Protein AF-A0A5C1YH91-F1 (afdb_monomer_lite)

Structure (mmCIF, N/CA/C/O backbone):
data_AF-A0A5C1YH91-F1
#
_entry.id   AF-A0A5C1YH91-F1
#
loop_
_atom_site.group_PDB
_atom_site.id
_atom_site.type_symbol
_atom_site.label_atom_id
_atom_site.label_alt_id
_atom_site.label_comp_id
_atom_site.label_asym_id
_atom_site.label_entity_id
_atom_site.label_seq_id
_atom_site.pdbx_PDB_ins_code
_atom_site.Cartn_x
_atom_site.Cartn_y
_atom_site.Cartn_z
_atom_site.occupancy
_atom_site.B_iso_or_equiv
_atom_site.auth_seq_id
_atom_site.auth_comp_id
_atom_site.auth_asym_id
_atom_site.auth_atom_id
_atom_site.pdbx_PDB_model_num
ATOM 1 N N . MET A 1 1 ? -46.869 15.574 39.827 1.00 37.47 1 MET A N 1
ATOM 2 C CA . MET A 1 1 ? -46.053 15.031 40.930 1.00 37.47 1 MET A CA 1
ATOM 3 C C . MET A 1 1 ? -45.384 13.779 40.408 1.00 37.47 1 MET A C 1
ATOM 5 O O . MET A 1 1 ? -46.042 12.769 40.221 1.00 37.47 1 MET A O 1
ATOM 9 N N . THR A 1 2 ? -44.129 13.932 40.006 1.00 38.47 2 THR A N 1
ATOM 10 C CA . THR A 1 2 ? -43.248 12.899 39.457 1.00 38.47 2 THR A CA 1
ATOM 11 C C . THR A 1 2 ? -42.658 12.087 40.599 1.00 38.47 2 THR A C 1
ATOM 13 O O . THR A 1 2 ? -41.912 12.633 41.409 1.00 38.47 2 THR A O 1
ATOM 16 N N . ASP A 1 3 ? -43.000 10.804 40.643 1.00 39.25 3 ASP A N 1
ATOM 17 C CA . ASP A 1 3 ? -42.425 9.826 41.561 1.00 39.25 3 ASP A CA 1
ATOM 18 C C . ASP A 1 3 ? -41.097 9.343 40.960 1.00 39.25 3 ASP A C 1
ATOM 20 O O . ASP A 1 3 ? -41.045 8.458 40.104 1.00 39.25 3 ASP A O 1
ATOM 24 N N . ALA A 1 4 ? -40.014 10.036 41.310 1.00 44.50 4 ALA A N 1
ATOM 25 C CA . ALA A 1 4 ? -38.665 9.603 40.988 1.00 44.50 4 ALA A CA 1
ATOM 26 C C . ALA A 1 4 ? -38.271 8.514 41.992 1.00 44.50 4 ALA A C 1
ATOM 28 O O . ALA A 1 4 ? -38.117 8.789 43.181 1.00 44.50 4 ALA A O 1
ATOM 29 N N . ALA A 1 5 ? -38.117 7.280 41.508 1.00 43.38 5 ALA A N 1
ATOM 30 C CA . ALA A 1 5 ? -37.567 6.184 42.297 1.00 43.38 5 ALA A CA 1
ATOM 31 C C . ALA A 1 5 ? -36.213 6.598 42.917 1.00 43.38 5 ALA A C 1
ATOM 33 O O . ALA A 1 5 ? -35.407 7.243 42.235 1.00 43.38 5 ALA A O 1
ATOM 34 N N . PRO A 1 6 ? -35.936 6.248 44.186 1.00 45.59 6 PRO A N 1
ATOM 35 C CA . PRO A 1 6 ? -34.704 6.648 44.846 1.00 45.59 6 PRO A CA 1
ATOM 36 C C . PRO A 1 6 ? -33.505 5.989 44.156 1.00 45.59 6 PRO A C 1
ATOM 38 O O . PRO A 1 6 ? -33.453 4.771 43.983 1.00 45.59 6 PRO A O 1
ATOM 41 N N . ALA A 1 7 ? -32.544 6.816 43.743 1.00 46.06 7 ALA A N 1
ATOM 42 C CA . ALA A 1 7 ? -31.269 6.364 43.211 1.00 46.06 7 ALA A CA 1
ATOM 43 C C . ALA A 1 7 ? -30.525 5.564 44.290 1.00 46.06 7 ALA A C 1
ATOM 45 O O . ALA A 1 7 ? -30.221 6.092 45.356 1.00 46.06 7 ALA A O 1
ATOM 46 N N . ASP A 1 8 ? -30.256 4.293 43.998 1.00 47.28 8 ASP A N 1
ATOM 47 C CA . ASP A 1 8 ? -29.493 3.369 44.837 1.00 47.28 8 ASP A CA 1
ATOM 48 C C . ASP A 1 8 ? -28.041 3.874 45.025 1.00 47.28 8 ASP A C 1
ATOM 50 O O . ASP A 1 8 ? -27.268 3.890 44.057 1.00 47.28 8 ASP A O 1
ATOM 54 N N . PRO A 1 9 ? -27.649 4.316 46.236 1.00 45.59 9 PRO A N 1
ATOM 55 C CA . PRO A 1 9 ? -26.375 4.991 46.479 1.00 45.59 9 PRO A CA 1
ATOM 56 C C . PRO A 1 9 ? -25.152 4.050 46.518 1.00 45.59 9 PRO A C 1
ATOM 58 O O . PRO A 1 9 ? -24.032 4.541 46.643 1.00 45.59 9 PRO A O 1
ATOM 61 N N . GLY A 1 10 ? -25.324 2.725 46.377 1.00 45.16 10 GLY A N 1
ATOM 62 C CA . GLY A 1 10 ? -24.221 1.743 46.382 1.00 45.16 10 GLY A CA 1
ATOM 63 C C . GLY A 1 10 ? -23.577 1.447 45.016 1.00 45.16 10 GLY A C 1
ATOM 64 O O . GLY A 1 10 ? -22.433 1.014 44.938 1.00 45.16 10 GLY A O 1
ATOM 65 N N . ARG A 1 11 ? -24.266 1.733 43.907 1.00 53.50 11 ARG A N 1
ATOM 66 C CA . ARG A 1 11 ? -23.874 1.305 42.545 1.00 53.50 11 ARG A CA 1
ATOM 67 C C . ARG A 1 11 ? -22.620 1.938 41.895 1.00 53.50 11 ARG A C 1
ATOM 69 O O . ARG A 1 11 ? -22.049 1.290 41.014 1.00 53.50 11 ARG A O 1
ATOM 76 N N . PRO A 1 12 ? -22.182 3.177 42.208 1.00 55.44 12 PRO A N 1
ATOM 77 C CA . PRO A 1 12 ? -21.077 3.810 41.474 1.00 55.44 12 PRO A CA 1
ATOM 78 C C . PRO A 1 12 ? -19.684 3.288 41.854 1.00 55.44 12 PRO A C 1
ATOM 80 O O . PRO A 1 12 ? -18.810 3.217 40.987 1.00 55.44 12 PRO A O 1
ATOM 83 N N . ALA A 1 13 ? -19.473 2.949 43.132 1.00 60.66 13 ALA A N 1
ATOM 84 C CA . ALA A 1 13 ? -18.185 2.478 43.645 1.00 60.66 13 ALA A CA 1
ATOM 85 C C . ALA A 1 13 ? -17.853 1.073 43.115 1.00 60.66 13 ALA A C 1
ATOM 87 O O . ALA A 1 13 ? -16.734 0.834 42.657 1.00 60.66 13 ALA A O 1
ATOM 88 N N . ASP A 1 14 ? -18.860 0.200 43.052 1.00 76.50 14 ASP A N 1
ATOM 89 C CA . ASP A 1 14 ? -18.729 -1.166 42.540 1.00 76.50 14 ASP A CA 1
ATOM 90 C C . ASP A 1 14 ? -18.325 -1.186 41.060 1.00 76.50 14 ASP A C 1
ATOM 92 O O . ASP A 1 14 ? -17.414 -1.912 40.667 1.00 76.50 14 ASP A O 1
ATOM 96 N N . ARG A 1 15 ? -18.911 -0.302 40.240 1.00 81.06 15 ARG A N 1
ATOM 97 C CA . ARG A 1 15 ? -18.580 -0.182 38.808 1.00 81.06 15 ARG A CA 1
ATOM 98 C C . ARG A 1 15 ? -17.164 0.337 38.552 1.00 81.06 15 ARG A C 1
ATOM 100 O O . ARG A 1 15 ? -16.567 0.019 37.526 1.00 81.06 15 ARG A O 1
ATOM 107 N N . ALA A 1 16 ? -16.630 1.172 39.443 1.00 86.56 16 ALA A N 1
ATOM 108 C CA . ALA A 1 16 ? -15.259 1.664 39.325 1.00 86.56 16 ALA A CA 1
ATOM 109 C C . ALA A 1 16 ? -14.244 0.565 39.675 1.00 86.56 16 ALA A C 1
ATOM 111 O O . ALA A 1 16 ? -13.279 0.369 38.934 1.00 86.56 16 ALA A O 1
ATOM 112 N N . ALA A 1 17 ? -14.493 -0.185 40.753 1.00 89.88 17 ALA A N 1
ATOM 113 C CA . ALA A 1 17 ? -13.685 -1.343 41.125 1.00 89.88 17 ALA A CA 1
ATOM 114 C C . ALA A 1 17 ? -13.716 -2.427 40.033 1.00 89.88 17 ALA A C 1
ATOM 116 O O . ALA A 1 17 ? -12.675 -2.971 39.664 1.00 89.88 17 ALA A O 1
ATOM 117 N N . GLU A 1 18 ? -14.890 -2.675 39.450 1.00 92.38 18 GLU A N 1
ATOM 118 C CA . GLU A 1 18 ? -15.066 -3.606 38.336 1.00 92.38 18 GLU A CA 1
ATOM 119 C C . GLU A 1 18 ? -14.262 -3.184 37.094 1.00 92.38 18 GLU A C 1
ATOM 121 O O . GLU A 1 18 ? -13.557 -4.008 36.507 1.00 92.38 18 GLU A O 1
ATOM 126 N N . ALA A 1 19 ? -14.295 -1.897 36.725 1.00 92.62 19 ALA A N 1
ATOM 127 C CA . ALA A 1 19 ? -13.512 -1.366 35.607 1.00 92.62 19 ALA A CA 1
ATOM 128 C C . ALA A 1 19 ? -11.998 -1.535 35.824 1.00 92.62 19 ALA A C 1
ATOM 130 O O . ALA A 1 19 ? -11.281 -1.910 34.895 1.00 92.62 19 ALA A O 1
ATOM 131 N N . HIS A 1 20 ? -11.517 -1.289 37.048 1.00 94.38 20 HIS A N 1
ATOM 132 C CA . HIS A 1 20 ? -10.116 -1.498 37.420 1.00 94.38 20 HIS A CA 1
ATOM 133 C C . HIS A 1 20 ? -9.710 -2.969 37.320 1.00 94.38 20 HIS A C 1
ATOM 135 O O . HIS A 1 20 ? -8.700 -3.276 36.688 1.00 94.38 20 HIS A O 1
ATOM 141 N N . ALA A 1 21 ? -10.517 -3.878 37.872 1.00 93.56 21 ALA A N 1
ATOM 142 C CA . ALA A 1 21 ? -10.249 -5.311 37.810 1.00 93.56 21 ALA A CA 1
ATOM 143 C C . ALA A 1 21 ? -10.235 -5.831 36.362 1.00 93.56 21 ALA A C 1
ATOM 145 O O . ALA A 1 21 ? -9.413 -6.673 36.002 1.00 93.56 21 ALA A O 1
ATOM 146 N N . LEU A 1 22 ? -11.134 -5.322 35.513 1.00 94.12 22 LEU A N 1
ATOM 147 C CA . LEU A 1 22 ? -11.183 -5.664 34.092 1.00 94.12 22 LEU A CA 1
ATOM 148 C C . LEU A 1 22 ? -9.930 -5.174 33.346 1.00 94.12 22 LEU A C 1
ATOM 150 O O . LEU A 1 22 ? -9.324 -5.928 32.584 1.00 94.12 22 LEU A O 1
ATOM 154 N N . ALA A 1 23 ? -9.515 -3.930 33.594 1.00 93.94 23 ALA A N 1
ATOM 155 C CA . ALA A 1 23 ? -8.301 -3.362 33.015 1.00 93.94 23 ALA A CA 1
ATOM 156 C C . ALA A 1 23 ? -7.037 -4.125 33.447 1.00 93.94 23 ALA A C 1
ATOM 158 O O . ALA A 1 23 ? -6.151 -4.378 32.628 1.00 93.94 23 ALA A O 1
ATOM 159 N N . GLU A 1 24 ? -6.951 -4.531 34.714 1.00 94.12 24 GLU A N 1
ATOM 160 C CA . GLU A 1 24 ? -5.834 -5.320 35.235 1.00 94.12 24 GLU A CA 1
ATOM 161 C C . GLU A 1 24 ? -5.716 -6.673 34.522 1.00 94.12 24 GLU A C 1
ATOM 163 O O . GLU A 1 24 ? -4.631 -7.027 34.060 1.00 94.12 24 GLU A O 1
ATOM 168 N N . ARG A 1 25 ? -6.831 -7.394 34.322 1.00 94.06 25 ARG A N 1
ATOM 169 C CA . ARG A 1 25 ? -6.824 -8.679 33.597 1.00 94.06 25 ARG A CA 1
ATOM 170 C C . ARG A 1 25 ? -6.297 -8.555 32.168 1.00 94.06 25 ARG A C 1
ATOM 172 O O . ARG A 1 25 ? -5.561 -9.427 31.709 1.00 94.06 25 ARG A O 1
ATOM 179 N N . VAL A 1 26 ? -6.620 -7.460 31.481 1.00 92.38 26 VAL A N 1
ATOM 180 C CA . VAL A 1 26 ? -6.146 -7.203 30.111 1.00 92.38 26 VAL A CA 1
ATOM 181 C C . VAL A 1 26 ? -4.677 -6.771 30.070 1.00 92.38 26 VAL A C 1
ATOM 183 O O . VAL A 1 26 ? -3.956 -7.126 29.136 1.00 92.38 26 VAL A O 1
AT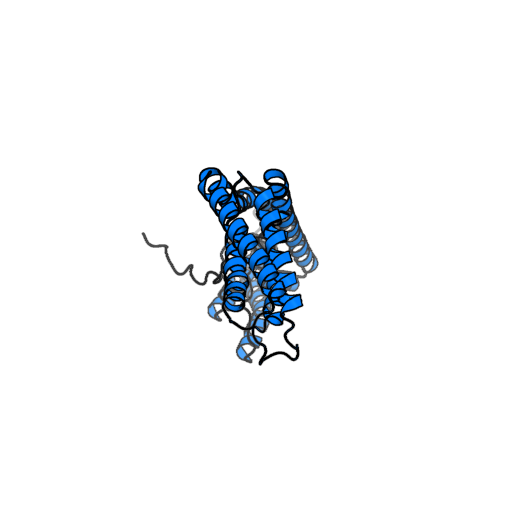OM 186 N N . THR A 1 27 ? -4.201 -6.027 31.069 1.00 92.50 27 THR A N 1
ATOM 187 C CA . THR A 1 27 ? -2.840 -5.463 31.068 1.00 92.50 27 THR A CA 1
ATOM 188 C C . THR A 1 27 ? -1.790 -6.386 31.692 1.00 92.50 27 THR A C 1
ATOM 190 O O . THR A 1 27 ? -0.635 -6.381 31.250 1.00 92.50 27 THR A O 1
ATOM 193 N N . ALA A 1 28 ? -2.166 -7.237 32.651 1.00 91.12 28 ALA A N 1
ATOM 194 C CA . ALA A 1 28 ? -1.255 -8.132 33.367 1.00 91.12 28 ALA A CA 1
ATOM 195 C C . ALA A 1 28 ? -0.417 -9.052 32.448 1.00 91.12 28 ALA A C 1
ATOM 197 O O . ALA A 1 28 ? 0.798 -9.143 32.662 1.00 91.12 28 ALA A O 1
ATOM 198 N N . PRO A 1 29 ? -0.966 -9.668 31.375 1.00 89.44 29 PRO A N 1
ATOM 199 C CA . PRO A 1 29 ? -0.169 -10.482 30.455 1.00 89.44 29 PRO A CA 1
ATOM 200 C C . PRO A 1 29 ? 0.955 -9.704 29.761 1.00 89.44 29 PRO A C 1
ATOM 202 O O . PRO A 1 29 ? 2.011 -10.268 29.464 1.00 89.44 29 PRO A O 1
ATOM 205 N N . TRP A 1 30 ? 0.744 -8.415 29.483 1.00 88.75 30 TRP A N 1
ATOM 206 C CA . TRP A 1 30 ? 1.751 -7.570 28.848 1.00 88.75 30 TRP A CA 1
ATOM 207 C C . TRP A 1 30 ? 2.872 -7.204 29.823 1.00 88.75 30 TRP A C 1
ATOM 209 O O . TRP A 1 30 ? 4.049 -7.345 29.479 1.00 88.75 30 TRP A O 1
ATOM 219 N N . PHE A 1 31 ? 2.516 -6.812 31.050 1.00 88.88 31 PHE A N 1
ATOM 220 C CA . PHE A 1 31 ? 3.491 -6.513 32.101 1.00 88.88 31 PHE A CA 1
ATOM 221 C C . PHE A 1 31 ? 4.350 -7.729 32.443 1.00 88.88 31 PHE A C 1
ATOM 223 O O . PHE A 1 31 ? 5.572 -7.605 32.498 1.00 88.88 31 PHE A O 1
ATOM 230 N N . TRP A 1 32 ? 3.737 -8.909 32.563 1.00 88.81 32 TRP A N 1
ATOM 231 C CA . TRP A 1 32 ? 4.451 -10.160 32.819 1.00 88.81 32 TRP A CA 1
ATOM 232 C C . TRP A 1 32 ? 5.463 -10.502 31.711 1.00 88.81 32 TRP A C 1
ATOM 234 O O . TRP A 1 32 ? 6.592 -10.904 31.991 1.00 88.81 32 TRP A O 1
ATOM 244 N N . ARG A 1 33 ? 5.108 -10.306 30.430 1.00 86.56 33 ARG A N 1
ATOM 245 C CA . ARG A 1 33 ? 6.059 -10.527 29.320 1.00 86.56 33 ARG A CA 1
ATOM 246 C C . ARG A 1 33 ? 7.226 -9.548 29.367 1.00 86.56 33 ARG A C 1
ATOM 248 O O . ARG A 1 33 ? 8.362 -9.961 29.149 1.00 86.56 33 ARG A O 1
ATOM 255 N N . ARG A 1 34 ? 6.944 -8.276 29.664 1.00 84.50 34 ARG A N 1
ATOM 256 C CA . ARG A 1 34 ? 7.960 -7.222 29.762 1.00 84.50 34 ARG A CA 1
ATOM 257 C C . ARG A 1 34 ? 8.935 -7.483 30.912 1.00 84.50 34 ARG A C 1
ATOM 259 O O . ARG A 1 34 ? 10.139 -7.344 30.720 1.00 84.50 34 ARG A O 1
ATOM 266 N N . SER A 1 35 ? 8.436 -7.885 32.083 1.00 85.50 35 SER A N 1
ATOM 267 C CA . SER A 1 35 ? 9.270 -8.172 33.258 1.00 85.50 35 SER A CA 1
ATOM 268 C C . SER A 1 35 ? 10.167 -9.395 33.069 1.00 85.50 35 SER A C 1
ATOM 270 O O . SER A 1 35 ? 11.254 -9.444 33.633 1.00 85.50 35 SER A O 1
ATOM 272 N N . ASN A 1 36 ? 9.755 -10.354 32.237 1.00 86.88 36 ASN A N 1
ATOM 273 C CA . ASN A 1 36 ? 10.518 -11.575 31.959 1.00 86.88 36 ASN A CA 1
ATOM 274 C C . ASN A 1 36 ? 11.499 -11.440 30.782 1.00 86.88 36 ASN A C 1
ATOM 276 O O . ASN A 1 36 ? 11.924 -12.444 30.214 1.00 86.88 36 ASN A O 1
ATOM 280 N N . GLY A 1 37 ? 11.839 -10.212 30.375 1.00 77.12 37 GLY A N 1
ATOM 281 C CA . GLY A 1 37 ? 12.778 -9.959 29.278 1.00 77.12 37 GLY A CA 1
ATOM 282 C C . GLY A 1 37 ? 12.247 -10.339 27.891 1.00 77.12 37 GLY A C 1
ATOM 283 O O . GLY A 1 37 ? 13.003 -10.339 26.920 1.00 77.12 37 GLY A O 1
ATOM 284 N N . GLY A 1 38 ? 10.954 -10.652 27.768 1.00 74.00 38 GLY A N 1
ATOM 285 C CA . GLY A 1 38 ? 10.314 -10.834 26.474 1.00 74.00 38 GLY A CA 1
ATOM 286 C C . GLY A 1 38 ? 10.202 -9.488 25.765 1.00 74.00 38 GLY A C 1
ATOM 287 O O . GLY A 1 38 ? 9.729 -8.516 26.350 1.00 74.00 38 GLY A O 1
ATOM 288 N N . GLY A 1 39 ? 10.607 -9.417 24.495 1.00 65.12 39 GLY A N 1
ATOM 289 C CA . GLY A 1 39 ? 10.356 -8.238 23.669 1.00 65.12 39 GLY A CA 1
ATOM 290 C C . GLY A 1 39 ? 8.851 -8.007 23.524 1.00 65.12 39 GLY A C 1
ATOM 291 O O . GLY A 1 39 ? 8.194 -8.664 22.715 1.00 65.12 39 GLY A O 1
ATOM 292 N N . SER A 1 40 ? 8.277 -7.106 24.320 1.00 64.88 40 SER A N 1
ATOM 293 C CA . SER A 1 40 ? 6.857 -6.770 24.233 1.00 64.88 40 SER A CA 1
ATOM 294 C C . SER A 1 40 ? 6.656 -5.804 23.072 1.00 64.88 40 SER A C 1
ATOM 296 O O . SER A 1 40 ? 7.012 -4.629 23.161 1.00 64.88 40 SER A O 1
ATOM 298 N N . ARG A 1 41 ? 6.058 -6.282 21.974 1.00 79.50 41 ARG A N 1
ATOM 299 C CA . ARG A 1 41 ? 5.491 -5.378 20.965 1.00 79.50 41 ARG A CA 1
ATOM 300 C C . ARG A 1 41 ? 4.501 -4.438 21.678 1.00 79.50 41 ARG A C 1
ATOM 302 O O . ARG A 1 41 ? 3.731 -4.928 22.512 1.00 79.50 41 ARG A O 1
ATOM 309 N N . PRO A 1 42 ? 4.504 -3.126 21.387 1.00 80.94 42 PRO A N 1
ATOM 310 C CA . PRO A 1 42 ? 3.476 -2.230 21.903 1.00 80.94 42 PRO A CA 1
ATOM 311 C C . PRO A 1 42 ? 2.096 -2.740 21.472 1.00 80.94 42 PRO A C 1
ATOM 313 O O . PRO A 1 42 ? 1.901 -3.093 20.304 1.00 80.94 42 PRO A O 1
ATOM 316 N N . LEU A 1 43 ? 1.179 -2.839 22.436 1.00 85.31 43 LEU A N 1
ATOM 317 C CA . LEU A 1 43 ? -0.219 -3.175 22.168 1.00 85.31 43 LEU A CA 1
ATOM 318 C C . LEU A 1 43 ? -0.923 -1.949 21.607 1.00 85.31 43 LEU A C 1
ATOM 320 O O . LEU A 1 43 ? -0.786 -0.864 22.157 1.00 85.31 43 LEU A O 1
ATOM 324 N N . SER A 1 44 ? -1.695 -2.139 20.550 1.00 87.50 44 SER A N 1
ATOM 325 C CA . SER A 1 44 ? -2.580 -1.120 19.988 1.00 87.50 44 SER A CA 1
ATOM 326 C C . SER A 1 44 ? -3.863 -0.951 20.810 1.00 87.50 44 SER A C 1
ATOM 328 O O . SER A 1 44 ? -4.296 -1.872 21.508 1.00 87.50 44 SER A O 1
ATOM 330 N N . GLY A 1 45 ? -4.526 0.203 20.672 1.00 87.69 45 GLY A N 1
ATOM 331 C CA . GLY A 1 45 ? -5.853 0.429 21.256 1.00 87.69 45 GLY A CA 1
ATOM 332 C C . GLY A 1 45 ? -6.885 -0.612 20.804 1.00 87.69 45 GLY A C 1
ATOM 333 O O . GLY A 1 45 ? -7.688 -1.065 21.616 1.00 87.69 45 GLY A O 1
ATOM 334 N N . ALA A 1 46 ? -6.820 -1.070 19.545 1.00 90.25 46 ALA A N 1
ATOM 335 C CA . ALA A 1 46 ? -7.710 -2.110 19.029 1.00 90.25 46 ALA A CA 1
ATOM 336 C C . ALA A 1 46 ? -7.487 -3.473 19.703 1.00 90.25 46 ALA A C 1
ATOM 338 O O . ALA A 1 46 ? -8.448 -4.185 19.992 1.00 90.25 46 ALA A O 1
ATOM 339 N N . GLU A 1 47 ? -6.231 -3.851 19.964 1.00 91.69 47 GLU A N 1
ATOM 340 C CA . GLU A 1 47 ? -5.905 -5.092 20.682 1.00 91.69 47 GLU A CA 1
ATOM 341 C C . GLU A 1 47 ? -6.401 -5.042 22.135 1.00 91.69 47 GLU A C 1
ATOM 343 O O . GLU A 1 47 ? -6.937 -6.035 22.630 1.00 91.69 47 GLU A O 1
ATOM 348 N N . ILE A 1 48 ? -6.285 -3.883 22.792 1.00 91.31 48 ILE A N 1
ATOM 349 C CA . ILE A 1 48 ? -6.778 -3.664 24.160 1.00 91.31 48 ILE A CA 1
ATOM 350 C C . ILE A 1 48 ? -8.306 -3.757 24.204 1.00 91.31 48 ILE A C 1
ATOM 352 O O . ILE A 1 48 ? -8.848 -4.507 25.013 1.00 91.31 48 ILE A O 1
ATOM 356 N N . GLU A 1 49 ? -9.016 -3.061 23.312 1.00 92.12 49 GLU A N 1
ATOM 357 C CA . GLU A 1 49 ? -10.480 -3.152 23.235 1.00 92.12 49 GLU A CA 1
ATOM 358 C C . GLU A 1 49 ? -10.959 -4.568 22.920 1.00 92.12 49 GLU A C 1
ATOM 360 O O . GLU A 1 49 ? -11.897 -5.054 23.547 1.00 92.12 49 GLU A O 1
ATOM 365 N N . SER A 1 50 ? -10.295 -5.261 21.992 1.00 93.31 50 SER A N 1
ATOM 366 C CA . SER A 1 50 ? -10.640 -6.643 21.668 1.00 93.31 50 SER A CA 1
ATOM 367 C C . SER A 1 50 ? -10.476 -7.563 22.879 1.00 93.31 50 SER A C 1
ATOM 369 O O . SER A 1 50 ? -11.304 -8.450 23.081 1.00 93.31 50 SER A O 1
ATOM 371 N N . ALA A 1 51 ? -9.427 -7.377 23.684 1.00 93.50 51 ALA A N 1
ATOM 372 C CA . ALA A 1 51 ? -9.230 -8.145 24.910 1.00 93.50 51 ALA A CA 1
ATOM 373 C C . ALA A 1 51 ? -10.320 -7.836 25.950 1.00 93.50 51 ALA A C 1
ATOM 375 O O . ALA A 1 51 ? -10.899 -8.762 26.514 1.00 93.50 51 ALA A O 1
ATOM 376 N N . LEU A 1 52 ? -10.676 -6.560 26.130 1.00 94.06 52 LEU A N 1
ATOM 377 C CA . LEU A 1 52 ? -11.768 -6.148 27.021 1.00 94.06 52 LEU A CA 1
ATOM 378 C C . LEU A 1 52 ? -13.123 -6.739 26.598 1.00 94.06 52 LEU A C 1
ATOM 380 O O . LEU A 1 52 ? -13.901 -7.164 27.449 1.00 94.06 52 LEU A O 1
ATOM 384 N N . PHE A 1 53 ? -13.401 -6.818 25.294 1.00 94.12 53 PHE A N 1
ATOM 385 C CA . PHE A 1 53 ? -14.609 -7.473 24.784 1.00 94.12 53 PHE A CA 1
ATOM 386 C C . PHE A 1 53 ? -14.622 -8.963 25.138 1.00 94.12 53 PHE A C 1
ATOM 388 O O . PHE A 1 53 ? -15.643 -9.478 25.588 1.00 94.12 53 PHE A O 1
ATOM 395 N N . VAL A 1 54 ? -13.495 -9.662 24.970 1.00 93.81 54 VAL A N 1
ATOM 396 C CA . VAL A 1 54 ? -13.393 -11.090 25.309 1.00 93.81 54 VAL A CA 1
ATOM 397 C C . VAL A 1 54 ? -13.647 -11.327 26.799 1.00 93.81 54 VAL A C 1
ATOM 399 O O . VAL A 1 54 ? -14.389 -12.248 27.134 1.00 93.81 54 VAL A O 1
ATOM 402 N N . GLU A 1 55 ? -13.100 -10.483 27.672 1.00 93.94 55 GLU A N 1
ATOM 403 C CA . GLU A 1 55 ? -13.302 -10.570 29.125 1.00 93.94 55 GLU A CA 1
ATOM 404 C C . GLU A 1 55 ? -14.765 -10.353 29.556 1.00 93.94 55 GLU A C 1
ATOM 406 O O . GLU A 1 55 ? -15.188 -10.877 30.583 1.00 93.94 55 GLU A O 1
ATOM 411 N N . LEU A 1 56 ? -15.563 -9.628 28.765 1.00 90.50 56 LEU A N 1
ATOM 412 C CA . LEU A 1 56 ? -16.995 -9.400 29.014 1.00 90.50 56 LEU A CA 1
ATOM 413 C C . LEU A 1 56 ? -17.922 -10.394 28.295 1.00 90.50 56 LEU A C 1
ATOM 415 O O . LEU A 1 56 ? -19.143 -10.207 28.264 1.00 90.50 56 LEU A O 1
ATOM 419 N N . GLY A 1 57 ? -17.352 -11.441 27.691 1.00 92.06 57 GLY A N 1
ATOM 420 C CA . GLY A 1 57 ? -18.101 -12.444 26.933 1.00 92.06 57 GLY A CA 1
ATOM 421 C C . GLY A 1 57 ? -18.568 -11.977 25.550 1.00 92.06 57 GLY A C 1
ATOM 422 O O . GLY A 1 57 ? -19.376 -12.658 24.934 1.00 92.06 57 GLY A O 1
ATOM 423 N N . LEU A 1 58 ? -18.048 -10.856 25.036 1.00 91.94 58 LEU A N 1
ATOM 424 C CA . LEU A 1 58 ? -18.352 -10.278 23.715 1.00 91.94 58 LEU A CA 1
ATOM 425 C C . LEU A 1 58 ? -17.352 -10.731 22.637 1.00 91.94 58 LEU A C 1
ATOM 427 O O . LEU A 1 58 ? -16.907 -9.957 21.781 1.00 91.94 58 LEU A O 1
ATOM 431 N N . ARG A 1 59 ? -16.912 -11.992 22.713 1.00 93.50 59 ARG A N 1
ATOM 432 C CA . ARG A 1 59 ? -15.900 -12.537 21.795 1.00 93.50 59 ARG A CA 1
ATOM 433 C C . ARG A 1 59 ? -16.398 -12.527 20.350 1.00 93.50 59 ARG A C 1
ATOM 435 O O . ARG A 1 59 ? -15.624 -12.192 19.451 1.00 93.50 59 ARG A O 1
ATOM 442 N N . ASP A 1 60 ? -17.663 -12.871 20.137 1.00 94.44 60 ASP A N 1
ATOM 443 C CA . ASP A 1 60 ? -18.248 -12.970 18.802 1.00 94.44 60 ASP A CA 1
ATOM 444 C C . ASP A 1 60 ? -18.451 -11.585 18.181 1.00 94.44 60 ASP A C 1
ATOM 446 O O . ASP A 1 60 ? -18.118 -11.384 17.011 1.00 94.44 60 ASP A O 1
ATOM 450 N N . GLU A 1 61 ? -18.883 -10.599 18.970 1.00 93.12 61 GLU A N 1
ATOM 451 C CA . GLU A 1 61 ? -18.991 -9.203 18.550 1.00 93.12 61 GLU A CA 1
ATOM 452 C C . GLU A 1 61 ? -17.621 -8.618 18.208 1.00 93.12 61 GLU A C 1
ATOM 454 O O . GLU A 1 61 ? -17.470 -8.011 17.146 1.00 93.12 61 GLU A O 1
ATOM 459 N N . SER A 1 62 ? -16.602 -8.851 19.043 1.00 93.00 62 SER A N 1
ATOM 460 C CA . SER A 1 62 ? -15.229 -8.420 18.748 1.00 93.00 62 SER A CA 1
ATOM 461 C C . SER A 1 62 ? -14.726 -9.029 17.436 1.00 93.00 62 SER A C 1
ATOM 463 O O . SER A 1 62 ? -14.271 -8.317 16.536 1.00 93.00 62 SER A O 1
ATOM 465 N N . ALA A 1 63 ? -14.884 -10.346 17.267 1.00 94.50 63 ALA A N 1
ATOM 466 C CA . ALA A 1 63 ? -14.469 -11.046 16.055 1.00 94.50 63 ALA A CA 1
ATOM 467 C C . ALA A 1 63 ? -15.249 -10.586 14.811 1.00 94.50 63 ALA A C 1
ATOM 469 O O . ALA A 1 63 ? -14.691 -10.535 13.708 1.00 94.50 63 ALA A O 1
ATOM 470 N N . ARG A 1 64 ? -16.535 -10.247 14.958 1.00 95.69 64 ARG A N 1
ATOM 471 C CA . ARG A 1 64 ? -17.366 -9.677 13.891 1.00 95.69 64 ARG A CA 1
ATOM 472 C C . ARG A 1 64 ? -16.842 -8.308 13.473 1.00 95.69 64 ARG A C 1
ATOM 474 O O . ARG A 1 64 ? -16.474 -8.145 12.312 1.00 95.69 64 ARG A O 1
ATOM 481 N N . VAL A 1 65 ? -16.727 -7.369 14.412 1.00 94.31 65 VAL A N 1
ATOM 482 C CA . VAL A 1 65 ? -16.271 -5.992 14.152 1.00 94.31 65 VAL A CA 1
ATOM 483 C C . VAL A 1 65 ? -14.872 -5.993 13.548 1.00 94.31 65 VAL A C 1
ATOM 485 O O . VAL A 1 65 ? -14.609 -5.272 12.583 1.00 94.31 65 VAL A O 1
ATOM 488 N N . TRP A 1 66 ? -13.985 -6.859 14.040 1.00 94.25 66 TRP A N 1
ATOM 489 C CA . TRP A 1 66 ? -12.640 -7.017 13.495 1.00 94.25 66 TRP A CA 1
ATOM 490 C C . TRP A 1 66 ? -12.647 -7.474 12.032 1.00 94.25 66 TRP A C 1
ATOM 492 O O . TRP A 1 66 ? -11.924 -6.919 11.195 1.00 94.25 66 TRP A O 1
ATOM 502 N N . ARG A 1 67 ? -13.456 -8.493 11.703 1.00 96.06 67 ARG A N 1
ATOM 503 C CA . ARG A 1 67 ? -13.578 -9.022 10.335 1.00 96.06 67 ARG A CA 1
ATOM 504 C C . ARG A 1 67 ? -14.231 -8.018 9.396 1.00 96.06 67 ARG A C 1
ATOM 506 O O . ARG A 1 67 ? -13.717 -7.809 8.301 1.00 96.06 67 ARG A O 1
ATOM 513 N N . GLU A 1 68 ? -15.317 -7.381 9.814 1.00 96.50 68 GLU A N 1
ATOM 514 C CA . GLU A 1 68 ? -16.035 -6.403 8.997 1.00 96.50 68 GLU A CA 1
ATOM 515 C C . GLU A 1 68 ? -15.188 -5.158 8.724 1.00 96.50 68 GLU A C 1
ATOM 517 O O . GLU A 1 68 ? -15.064 -4.738 7.573 1.00 96.50 68 GLU A O 1
ATOM 522 N N . SER A 1 69 ? -14.503 -4.632 9.741 1.00 94.31 69 SER A N 1
ATOM 523 C CA . SER A 1 69 ? -13.589 -3.495 9.583 1.00 94.31 69 SER A CA 1
ATOM 524 C C . SER A 1 69 ? -12.425 -3.828 8.644 1.00 94.31 69 SER A C 1
ATOM 526 O O . SER A 1 69 ? -12.046 -3.020 7.792 1.00 94.31 69 SER A O 1
ATOM 528 N N . ARG A 1 70 ? -11.888 -5.056 8.726 1.00 94.06 70 ARG A N 1
ATOM 529 C CA . ARG A 1 70 ? -10.880 -5.544 7.773 1.00 94.06 70 ARG A CA 1
ATOM 530 C C . ARG A 1 70 ? -11.449 -5.661 6.358 1.00 94.06 70 ARG A C 1
ATOM 532 O O . ARG A 1 70 ? -10.788 -5.258 5.407 1.00 94.06 70 ARG A O 1
ATOM 539 N N . ALA A 1 71 ? -12.675 -6.156 6.208 1.00 95.50 71 ALA A N 1
ATOM 540 C CA . ALA A 1 71 ? -13.330 -6.263 4.909 1.00 95.50 71 ALA A CA 1
ATOM 541 C C . ALA A 1 71 ? -13.576 -4.885 4.267 1.00 95.50 71 ALA A C 1
ATOM 543 O O . ALA A 1 71 ? -13.440 -4.753 3.050 1.00 95.50 71 ALA A O 1
ATOM 544 N N . VAL A 1 72 ? -13.895 -3.853 5.058 1.00 94.56 72 VAL A N 1
ATOM 545 C CA . VAL A 1 72 ? -13.959 -2.452 4.597 1.00 94.56 72 VAL A CA 1
ATOM 546 C C . VAL A 1 72 ? -12.593 -1.998 4.076 1.00 94.56 72 VAL A C 1
ATOM 548 O O . VAL A 1 72 ? -12.511 -1.494 2.959 1.00 94.56 72 VAL A O 1
ATOM 551 N N . SER A 1 73 ? -11.516 -2.250 4.822 1.00 93.44 73 SER A N 1
ATOM 552 C CA . SER A 1 73 ? -10.144 -1.921 4.402 1.00 93.44 73 SER A CA 1
ATOM 553 C C . SER A 1 73 ? -9.735 -2.626 3.102 1.00 93.44 73 SER A C 1
ATOM 555 O O . SER A 1 73 ? -9.245 -1.993 2.164 1.00 93.44 73 SER A O 1
ATOM 557 N N . ASP A 1 74 ? -10.024 -3.923 2.979 1.00 93.88 74 ASP A N 1
ATOM 558 C CA . ASP A 1 74 ? -9.737 -4.695 1.768 1.00 93.88 74 ASP A CA 1
ATOM 559 C C . ASP A 1 74 ? -10.559 -4.194 0.564 1.00 93.88 74 ASP A C 1
ATOM 561 O O . ASP A 1 74 ? -10.050 -4.118 -0.561 1.00 93.88 74 ASP A O 1
ATOM 565 N N . ARG A 1 75 ? -11.831 -3.817 0.782 1.00 94.50 75 ARG A N 1
ATOM 566 C CA . ARG A 1 75 ? -12.678 -3.178 -0.241 1.00 94.50 75 ARG A CA 1
ATOM 567 C C . ARG A 1 75 ? -12.099 -1.830 -0.667 1.00 94.50 75 ARG A C 1
ATOM 569 O O . ARG A 1 75 ? -11.952 -1.614 -1.869 1.00 94.50 75 ARG A O 1
ATOM 576 N N . ALA A 1 76 ? -11.705 -0.979 0.280 1.00 92.06 76 ALA A N 1
ATOM 577 C CA . ALA A 1 76 ? -11.083 0.317 0.017 1.00 92.06 76 ALA A CA 1
ATOM 578 C C . ALA A 1 76 ? -9.799 0.164 -0.811 1.00 92.06 76 ALA A C 1
ATOM 580 O O . ALA A 1 76 ? -9.624 0.821 -1.839 1.00 92.06 76 ALA A O 1
ATOM 581 N N . HIS A 1 77 ? -8.938 -0.790 -0.448 1.00 89.81 77 HIS A N 1
ATOM 582 C CA . HIS A 1 77 ? -7.714 -1.083 -1.189 1.00 89.81 77 HIS A CA 1
ATOM 583 C C . HIS A 1 77 ? -7.987 -1.468 -2.650 1.00 89.81 77 HIS A C 1
ATOM 585 O O . HIS A 1 77 ? -7.343 -0.957 -3.574 1.00 89.81 77 HIS A O 1
ATOM 591 N N . ARG A 1 78 ? -8.963 -2.359 -2.877 1.00 90.44 78 ARG A N 1
ATOM 592 C CA . ARG A 1 78 ? -9.383 -2.756 -4.229 1.00 90.44 78 ARG A CA 1
ATOM 593 C C . ARG A 1 78 ? -10.006 -1.588 -4.992 1.00 90.44 78 ARG A C 1
ATOM 595 O O . ARG A 1 78 ? -9.725 -1.432 -6.181 1.00 90.44 78 ARG A O 1
ATOM 602 N N . ARG A 1 79 ? -10.799 -0.753 -4.317 1.00 91.06 79 ARG A N 1
ATOM 603 C CA . ARG A 1 79 ? -11.472 0.415 -4.895 1.00 91.06 79 ARG A CA 1
ATOM 604 C C . ARG A 1 79 ? -10.480 1.458 -5.393 1.00 91.06 79 ARG A C 1
ATOM 606 O O . ARG A 1 79 ? -10.603 1.884 -6.538 1.00 91.06 79 ARG A O 1
ATOM 613 N N . VAL A 1 80 ? -9.445 1.775 -4.611 1.00 88.69 80 VAL A N 1
ATOM 614 C CA . VAL A 1 80 ? -8.343 2.655 -5.045 1.00 88.69 80 VAL A CA 1
ATOM 615 C C . VAL A 1 80 ? -7.711 2.133 -6.335 1.00 88.69 80 VAL A C 1
ATOM 617 O O . VAL A 1 80 ? -7.529 2.883 -7.293 1.00 88.69 80 VAL A O 1
ATOM 620 N N . GLY A 1 81 ? -7.412 0.831 -6.393 1.00 85.81 81 GLY A N 1
ATOM 621 C CA . GLY A 1 81 ? -6.868 0.202 -7.598 1.00 85.81 81 GLY A CA 1
ATOM 622 C C . GLY A 1 81 ? -7.816 0.294 -8.799 1.00 85.81 81 GLY A C 1
ATOM 623 O O . GLY A 1 81 ? -7.376 0.609 -9.904 1.00 85.81 81 GLY A O 1
ATOM 624 N N . ALA A 1 82 ? -9.112 0.057 -8.591 1.00 87.81 82 ALA A N 1
ATOM 625 C CA . ALA A 1 82 ? -10.130 0.145 -9.635 1.00 87.81 82 ALA A CA 1
ATOM 626 C C . ALA A 1 82 ? -10.287 1.575 -10.175 1.00 87.81 82 ALA A C 1
ATOM 628 O O . ALA A 1 82 ? -10.284 1.757 -11.389 1.00 87.81 82 ALA A O 1
ATOM 629 N N . LEU A 1 83 ? -10.348 2.585 -9.301 1.00 87.81 83 LEU A N 1
ATOM 630 C CA . LEU A 1 83 ? -10.452 3.996 -9.690 1.00 87.81 83 LEU A CA 1
ATOM 631 C C . LEU A 1 83 ? -9.206 4.471 -10.445 1.00 87.81 83 LEU A C 1
ATOM 633 O O . LEU A 1 83 ? -9.320 5.122 -11.483 1.00 87.81 83 LEU A O 1
ATOM 637 N N . LEU A 1 84 ? -8.010 4.084 -9.988 1.00 85.62 84 LEU A N 1
ATOM 638 C CA . LEU A 1 84 ? -6.767 4.393 -10.699 1.00 85.62 84 LEU A CA 1
ATOM 639 C C . LEU A 1 84 ? -6.715 3.725 -12.078 1.00 85.62 84 LEU A C 1
ATOM 641 O O . LEU A 1 84 ? -6.308 4.366 -13.046 1.00 85.62 84 LEU A O 1
ATOM 645 N N . ARG A 1 85 ? -7.158 2.467 -12.204 1.00 83.06 85 ARG A N 1
ATOM 646 C CA . ARG A 1 85 ? -7.263 1.808 -13.517 1.00 83.06 85 ARG A CA 1
ATOM 647 C C . ARG A 1 85 ? -8.337 2.437 -14.401 1.00 83.06 85 ARG A C 1
ATOM 649 O O . ARG A 1 85 ? -8.097 2.568 -15.590 1.00 83.06 85 ARG A O 1
ATOM 656 N N . ALA A 1 86 ? -9.474 2.858 -13.856 1.00 84.62 86 ALA A N 1
ATOM 657 C CA . ALA A 1 86 ? -10.515 3.523 -14.637 1.00 84.62 86 ALA A CA 1
ATOM 658 C C . ALA A 1 86 ? -10.031 4.871 -15.203 1.00 84.62 86 ALA A C 1
ATOM 660 O O . ALA A 1 86 ? -10.294 5.181 -16.359 1.00 84.62 86 ALA A O 1
ATOM 661 N N . ARG A 1 87 ? -9.269 5.645 -14.415 1.00 84.56 87 ARG A N 1
ATOM 662 C CA . ARG A 1 87 ? -8.753 6.965 -14.824 1.00 84.56 87 ARG A CA 1
ATOM 663 C C . ARG A 1 87 ? -7.536 6.889 -15.744 1.00 84.56 87 ARG A C 1
ATOM 665 O O . ARG A 1 87 ? -7.425 7.670 -16.683 1.00 8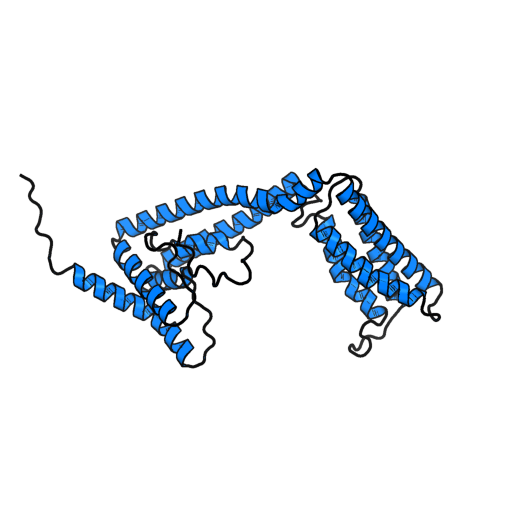4.56 87 ARG A O 1
ATOM 672 N N . TYR A 1 88 ? -6.613 5.967 -15.470 1.00 75.38 88 TYR A N 1
ATOM 673 C CA . TYR A 1 88 ? -5.291 5.945 -16.112 1.00 75.38 88 TYR A CA 1
ATOM 674 C C . TYR A 1 88 ? -5.022 4.679 -16.942 1.00 75.38 88 TYR A C 1
ATOM 676 O O . TYR A 1 88 ? -4.050 4.631 -17.702 1.00 75.38 88 TYR A O 1
ATOM 684 N N . GLY A 1 89 ? -5.873 3.654 -16.848 1.00 77.06 89 GLY A N 1
ATOM 685 C CA . GLY A 1 89 ? -5.768 2.406 -17.604 1.00 77.06 89 GLY A CA 1
ATOM 686 C C . GLY A 1 89 ? -4.420 1.711 -17.415 1.00 77.06 89 GLY A C 1
ATOM 687 O O . GLY A 1 89 ? -3.936 1.520 -16.297 1.00 77.06 89 GLY A O 1
ATOM 688 N N . ILE A 1 90 ? -3.782 1.396 -18.544 1.00 70.31 90 ILE A N 1
ATOM 689 C CA . ILE A 1 90 ? -2.442 0.796 -18.654 1.00 70.31 90 ILE A CA 1
ATOM 690 C C . ILE A 1 90 ? -1.346 1.625 -17.948 1.00 70.31 90 ILE A C 1
ATOM 692 O O . ILE A 1 90 ? -0.265 1.111 -17.668 1.00 70.31 90 ILE A O 1
ATOM 696 N N . ARG A 1 91 ? -1.621 2.892 -17.620 1.00 64.38 91 ARG A N 1
ATOM 697 C CA . ARG A 1 91 ? -0.679 3.849 -17.020 1.00 64.38 91 ARG A CA 1
ATOM 698 C C . ARG A 1 91 ? -0.923 4.084 -15.528 1.00 64.38 91 ARG A C 1
ATOM 700 O O . ARG A 1 91 ? -0.378 5.028 -14.967 1.00 64.38 91 ARG A O 1
ATOM 707 N N . SER A 1 92 ? -1.761 3.262 -14.887 1.00 70.06 92 SER A N 1
ATOM 708 C CA . SER A 1 92 ? -2.009 3.365 -13.447 1.00 70.06 92 SER A CA 1
ATOM 709 C C . SER A 1 92 ? -0.684 3.357 -12.667 1.00 70.06 92 SER A C 1
ATOM 711 O O . SER A 1 92 ? 0.094 2.410 -12.817 1.00 70.06 92 SER A O 1
ATOM 713 N N . PRO A 1 93 ? -0.436 4.343 -11.781 1.00 66.62 93 PRO A N 1
ATOM 714 C CA . PRO A 1 93 ? 0.767 4.366 -10.946 1.00 66.62 93 PRO A CA 1
ATOM 715 C C . PRO A 1 93 ? 0.817 3.175 -9.975 1.00 66.62 93 PRO A C 1
ATOM 717 O O . PRO A 1 93 ? 1.873 2.835 -9.450 1.00 66.62 93 PRO A O 1
ATOM 720 N N . ARG A 1 94 ? -0.328 2.516 -9.749 1.00 67.38 94 ARG A N 1
ATOM 721 C CA . ARG A 1 94 ? -0.488 1.347 -8.885 1.00 67.38 94 ARG A CA 1
ATOM 722 C C . ARG A 1 94 ? -0.851 0.114 -9.723 1.00 67.38 94 ARG A C 1
ATOM 724 O O . ARG A 1 94 ? -1.931 -0.454 -9.565 1.00 67.38 94 ARG A O 1
ATOM 731 N N . GLY A 1 95 ? 0.039 -0.270 -10.642 1.00 62.31 95 GLY A N 1
ATOM 732 C CA . GLY A 1 95 ? -0.061 -1.533 -11.389 1.00 62.31 95 GLY A CA 1
ATOM 733 C C . GLY A 1 95 ? -0.571 -1.427 -12.828 1.00 62.31 95 GLY A C 1
ATOM 734 O O . GLY A 1 95 ? -1.242 -2.339 -13.305 1.00 62.31 95 GLY A O 1
ATOM 735 N N . GLY A 1 96 ? -0.289 -0.325 -13.523 1.00 77.19 96 GLY A N 1
ATOM 736 C CA . GLY A 1 96 ? -0.376 -0.281 -14.982 1.00 77.19 96 GLY A CA 1
ATOM 737 C C . GLY A 1 96 ? 0.664 -1.202 -15.636 1.00 77.19 96 GLY A C 1
ATOM 738 O O . GLY A 1 96 ? 1.722 -1.436 -15.049 1.00 77.19 96 GLY A O 1
ATOM 739 N N . LEU A 1 97 ? 0.385 -1.715 -16.843 1.00 82.38 97 LEU A N 1
ATOM 740 C CA . LEU A 1 97 ? 1.276 -2.647 -17.559 1.00 82.38 97 LEU A CA 1
ATOM 741 C C . LEU A 1 97 ? 2.709 -2.107 -17.644 1.00 82.38 97 LEU A C 1
ATOM 743 O O . LEU A 1 97 ? 3.645 -2.854 -17.399 1.00 82.38 97 LEU A O 1
ATOM 747 N N . VAL A 1 98 ? 2.878 -0.810 -17.932 1.00 83.81 98 VAL A N 1
ATOM 748 C CA . VAL A 1 98 ? 4.207 -0.186 -18.057 1.00 83.81 98 VAL A CA 1
ATOM 749 C C . VAL A 1 98 ? 4.958 -0.222 -16.725 1.00 83.81 98 VAL A C 1
ATOM 751 O O . VAL A 1 98 ? 6.113 -0.627 -16.689 1.00 83.81 98 VAL A O 1
ATOM 754 N N . THR A 1 99 ? 4.308 0.141 -15.616 1.00 84.44 99 THR A N 1
ATOM 755 C CA . THR A 1 99 ? 4.929 0.099 -14.283 1.00 84.44 99 THR A CA 1
ATOM 756 C C . THR A 1 99 ? 5.271 -1.331 -13.863 1.00 84.44 99 THR A C 1
ATOM 758 O O . THR A 1 99 ? 6.335 -1.557 -13.297 1.00 84.44 99 THR A O 1
ATOM 761 N N . VAL A 1 100 ? 4.406 -2.307 -14.167 1.00 86.31 100 VAL A N 1
ATOM 762 C CA . VAL A 1 100 ? 4.680 -3.729 -13.895 1.00 86.31 100 VAL A CA 1
ATOM 763 C C . VAL A 1 100 ? 5.857 -4.223 -14.730 1.00 86.31 100 VAL A C 1
ATOM 765 O O . VAL A 1 100 ? 6.756 -4.851 -14.186 1.00 86.31 100 VAL A O 1
ATOM 768 N N . LEU A 1 101 ? 5.890 -3.905 -16.024 1.00 88.94 101 LEU A N 1
ATOM 769 C CA . LEU A 1 101 ? 6.970 -4.308 -16.920 1.00 88.94 101 LEU A CA 1
ATOM 770 C C . LEU A 1 101 ? 8.313 -3.720 -16.472 1.00 88.94 101 LEU A C 1
ATOM 772 O O . LEU A 1 101 ? 9.299 -4.442 -16.383 1.00 88.94 101 LEU A O 1
ATOM 776 N N . VAL A 1 102 ? 8.339 -2.430 -16.122 1.00 87.69 102 VAL A N 1
ATOM 777 C CA . VAL A 1 102 ? 9.544 -1.769 -15.603 1.00 87.69 102 VAL A CA 1
ATOM 778 C C . VAL A 1 102 ? 9.985 -2.398 -14.280 1.00 87.69 102 VAL A C 1
ATOM 780 O O . VAL A 1 102 ? 11.169 -2.677 -14.122 1.00 87.69 102 VAL A O 1
ATOM 783 N N . LEU A 1 103 ? 9.063 -2.704 -13.361 1.00 90.00 103 LEU A N 1
ATOM 784 C CA . LEU A 1 103 ? 9.390 -3.413 -12.119 1.00 90.00 103 LEU A CA 1
ATOM 785 C C . LEU A 1 103 ? 9.966 -4.813 -12.386 1.00 90.00 103 LEU A C 1
ATOM 787 O O . LEU A 1 103 ? 10.948 -5.199 -11.756 1.00 90.00 103 LEU A O 1
ATOM 791 N N . VAL A 1 104 ? 9.388 -5.564 -13.326 1.00 92.69 104 VAL A N 1
ATOM 792 C CA . VAL A 1 104 ? 9.908 -6.876 -13.737 1.00 92.69 104 VAL A CA 1
ATOM 793 C C . VAL A 1 104 ? 11.312 -6.738 -14.321 1.00 92.69 104 VAL A C 1
ATOM 795 O O . VAL A 1 104 ? 12.176 -7.528 -13.962 1.00 92.69 104 VAL A O 1
ATOM 798 N N . CYS A 1 105 ? 11.586 -5.714 -15.134 1.00 92.44 105 CYS A N 1
ATOM 799 C CA . CYS A 1 105 ? 12.937 -5.430 -15.623 1.00 92.44 105 CYS A CA 1
ATOM 800 C C . CYS A 1 105 ? 13.911 -5.070 -14.488 1.00 92.44 105 CYS A C 1
ATOM 802 O O . CYS A 1 105 ? 15.050 -5.528 -14.510 1.00 92.44 105 CYS A O 1
ATOM 804 N N . VAL A 1 106 ? 13.474 -4.308 -13.477 1.00 92.12 106 VAL A N 1
ATOM 805 C CA . VAL A 1 106 ? 14.292 -3.989 -12.289 1.00 92.12 106 VAL A CA 1
ATOM 806 C C . VAL A 1 106 ? 14.669 -5.247 -11.518 1.00 92.12 106 VAL A C 1
ATOM 808 O O . VAL A 1 106 ? 15.820 -5.399 -11.130 1.00 92.12 106 VAL A O 1
ATOM 811 N N . LEU A 1 107 ? 13.725 -6.158 -11.291 1.00 93.19 107 LEU A N 1
ATOM 812 C CA . LEU A 1 107 ? 14.021 -7.419 -10.605 1.00 93.19 107 LEU A CA 1
ATOM 813 C C . LEU A 1 107 ? 14.849 -8.355 -11.499 1.00 93.19 107 LEU A C 1
ATOM 815 O O . LEU A 1 107 ? 15.797 -8.988 -11.042 1.00 93.19 107 LEU A O 1
ATOM 819 N N . GLY A 1 108 ? 14.520 -8.399 -12.789 1.00 90.81 108 GLY A N 1
ATOM 820 C CA . GLY A 1 108 ? 15.159 -9.247 -13.788 1.00 90.81 108 GLY A CA 1
ATOM 821 C C . GLY A 1 108 ? 16.599 -8.855 -14.111 1.00 90.81 108 GLY A C 1
ATOM 822 O O . GLY A 1 108 ? 17.356 -9.722 -14.532 1.00 90.81 108 GLY A O 1
ATOM 823 N N . MET A 1 109 ? 17.014 -7.603 -13.869 1.00 92.75 109 MET A N 1
ATOM 824 C CA . MET A 1 109 ? 18.386 -7.146 -14.138 1.00 92.75 109 MET A CA 1
ATOM 825 C C . MET A 1 109 ? 19.446 -7.884 -13.309 1.00 92.75 109 MET A C 1
ATOM 827 O O . MET A 1 109 ? 20.612 -7.898 -13.689 1.00 92.75 109 MET A O 1
ATOM 831 N N . VAL A 1 110 ? 19.065 -8.516 -12.194 1.00 90.94 110 VAL A N 1
ATOM 832 C CA . VAL A 1 110 ? 20.000 -9.281 -11.355 1.00 90.94 110 VAL A CA 1
ATOM 833 C C . VAL A 1 110 ? 20.635 -10.426 -12.149 1.00 90.94 110 VAL A C 1
ATOM 835 O O . VAL A 1 110 ? 21.839 -10.639 -12.051 1.00 90.94 110 VAL A O 1
ATOM 838 N N . ALA A 1 111 ? 19.857 -11.116 -12.987 1.00 90.38 111 ALA A N 1
ATOM 839 C CA . ALA A 1 111 ? 20.343 -12.240 -13.783 1.00 90.38 111 ALA A CA 1
ATOM 840 C C . ALA A 1 111 ? 21.480 -11.856 -14.760 1.00 90.38 111 ALA A C 1
ATOM 842 O O . ALA A 1 111 ? 22.553 -12.454 -14.659 1.00 90.38 111 ALA A O 1
ATOM 843 N N . PRO A 1 112 ? 21.328 -10.861 -15.663 1.00 89.75 112 PRO A N 1
ATOM 844 C CA . PRO A 1 112 ? 22.427 -10.443 -16.527 1.00 89.75 112 PRO A CA 1
ATOM 845 C C . PRO A 1 112 ? 23.622 -9.895 -15.742 1.00 89.75 112 PRO A C 1
ATOM 847 O O . PRO A 1 112 ? 24.754 -10.156 -16.132 1.00 89.75 112 PRO A O 1
ATOM 850 N N . LEU A 1 113 ? 23.408 -9.195 -14.621 1.00 89.88 113 LEU A N 1
ATOM 851 C CA . LEU A 1 113 ? 24.510 -8.693 -13.793 1.00 89.88 113 LEU A CA 1
ATOM 852 C C . LEU A 1 113 ? 25.368 -9.827 -13.211 1.00 89.88 113 LEU A C 1
ATOM 854 O O . LEU A 1 113 ? 26.594 -9.771 -13.301 1.00 89.88 113 LEU A O 1
ATOM 858 N N . VAL A 1 114 ? 24.736 -10.865 -12.654 1.00 87.88 114 VAL A N 1
ATOM 859 C CA . VAL A 1 114 ? 25.436 -12.043 -12.113 1.00 87.88 114 VAL A CA 1
ATOM 860 C C . VAL A 1 114 ? 26.188 -12.786 -13.218 1.00 87.88 114 VAL A C 1
ATOM 862 O O . VAL A 1 114 ? 27.355 -13.123 -13.039 1.00 87.88 114 VAL A O 1
ATOM 865 N N . LEU A 1 115 ? 25.564 -12.985 -14.384 1.00 88.31 115 LEU A N 1
ATOM 866 C CA . LEU A 1 115 ? 26.186 -13.678 -15.523 1.00 88.31 115 LEU A CA 1
ATOM 867 C C . LEU A 1 115 ? 27.367 -12.908 -16.126 1.00 88.31 115 LEU A C 1
ATOM 869 O O . LEU A 1 115 ? 28.313 -13.513 -16.620 1.00 88.31 115 LEU A O 1
ATOM 873 N N . LEU A 1 116 ? 27.345 -11.578 -16.040 1.00 85.12 116 LEU A N 1
ATOM 874 C CA . LEU A 1 116 ? 28.477 -10.718 -16.384 1.00 85.12 116 LEU A CA 1
ATOM 875 C C . LEU A 1 116 ? 29.527 -10.645 -15.251 1.00 85.12 116 LEU A C 1
ATOM 877 O O . LEU A 1 116 ? 30.501 -9.903 -15.353 1.00 85.12 116 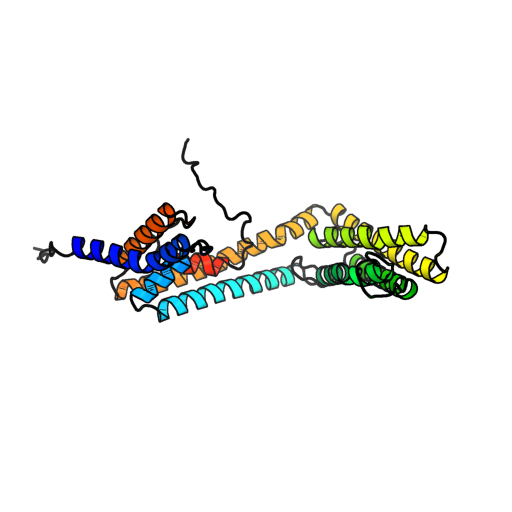LEU A O 1
ATOM 881 N N . GLY A 1 117 ? 29.365 -11.399 -14.163 1.00 81.38 117 GLY A N 1
ATOM 882 C CA . GLY A 1 117 ? 30.373 -11.553 -13.115 1.00 81.38 117 GLY A CA 1
ATOM 883 C C . GLY A 1 117 ? 30.270 -10.577 -11.940 1.00 81.38 117 GLY A C 1
ATOM 884 O O . GLY A 1 117 ? 31.194 -10.532 -11.121 1.00 81.38 117 GLY A O 1
ATOM 885 N N . ILE A 1 118 ? 29.171 -9.820 -11.790 1.00 79.12 118 ILE A N 1
ATOM 886 C CA . ILE A 1 118 ? 28.918 -9.097 -10.531 1.00 79.12 118 ILE A CA 1
ATOM 887 C C . ILE A 1 118 ? 28.816 -10.112 -9.393 1.00 79.12 118 ILE A C 1
ATOM 889 O O . ILE A 1 118 ? 27.938 -10.970 -9.385 1.00 79.12 118 ILE A O 1
ATOM 893 N N . GLY A 1 119 ? 29.711 -9.992 -8.409 1.00 65.25 119 GLY A N 1
ATOM 894 C CA . GLY A 1 119 ? 29.692 -10.843 -7.220 1.00 65.25 119 GLY A CA 1
ATOM 895 C C . GLY A 1 119 ? 30.217 -12.264 -7.444 1.00 65.25 119 GLY A C 1
ATOM 896 O O . GLY A 1 119 ? 29.985 -13.113 -6.591 1.00 65.25 119 GLY A O 1
ATOM 897 N N . TYR A 1 120 ? 30.960 -12.525 -8.529 1.00 63.31 120 TYR A N 1
ATOM 898 C CA . TYR A 1 120 ? 31.489 -13.856 -8.881 1.00 63.31 120 TYR A CA 1
ATOM 899 C C . TYR A 1 120 ? 32.239 -14.574 -7.739 1.00 63.31 120 TYR A C 1
ATOM 901 O O . TYR A 1 120 ? 32.195 -15.791 -7.629 1.00 63.31 120 TYR A O 1
ATOM 909 N N . ARG A 1 121 ? 32.869 -13.839 -6.812 1.00 59.09 121 ARG A N 1
ATOM 910 C CA . ARG A 1 121 ? 33.533 -14.444 -5.639 1.00 59.09 121 ARG A CA 1
ATOM 911 C C . ARG A 1 121 ? 32.575 -14.947 -4.544 1.00 59.09 121 ARG A C 1
ATOM 913 O O . ARG A 1 121 ? 33.045 -15.531 -3.576 1.00 59.09 121 ARG A O 1
ATOM 920 N N . GLY A 1 122 ? 31.270 -14.700 -4.659 1.00 56.44 122 GLY A N 1
ATOM 921 C CA . GLY A 1 122 ? 30.260 -15.022 -3.645 1.00 56.44 122 GLY A CA 1
ATOM 922 C C . GLY A 1 122 ? 29.232 -16.083 -4.051 1.00 56.44 122 GLY A C 1
ATOM 923 O O . GLY A 1 122 ? 28.422 -16.474 -3.209 1.00 56.44 122 GLY A O 1
ATOM 924 N N . HIS A 1 123 ? 29.231 -16.557 -5.303 1.00 54.97 123 HIS A N 1
ATOM 925 C CA . HIS A 1 123 ? 28.235 -17.502 -5.825 1.00 54.97 123 HIS A CA 1
ATOM 926 C C . HIS A 1 123 ? 28.894 -18.617 -6.649 1.00 54.97 123 HIS A C 1
ATOM 928 O O . HIS A 1 123 ? 29.877 -18.379 -7.336 1.00 54.97 123 HIS A O 1
ATOM 934 N N . ALA A 1 124 ? 28.327 -19.828 -6.611 1.00 58.50 124 ALA A N 1
ATOM 935 C CA . ALA A 1 124 ? 28.828 -21.009 -7.333 1.00 58.50 124 ALA A CA 1
ATOM 936 C C . ALA A 1 124 ? 28.483 -21.024 -8.841 1.00 58.50 124 ALA A C 1
ATOM 938 O O . ALA A 1 124 ? 28.560 -22.066 -9.484 1.00 58.50 124 ALA A O 1
ATOM 939 N N . LEU A 1 125 ? 28.042 -19.891 -9.393 1.00 66.75 125 LEU A N 1
ATOM 940 C CA . LEU A 1 125 ? 27.673 -19.754 -10.800 1.00 66.75 125 LEU A CA 1
ATOM 941 C C . LEU A 1 125 ? 28.878 -19.253 -11.593 1.00 66.75 125 LEU A C 1
ATOM 943 O O . LEU A 1 125 ? 29.378 -18.156 -11.338 1.00 66.75 125 LEU A O 1
ATOM 947 N N . GLU A 1 126 ? 29.316 -20.051 -12.564 1.00 76.38 126 GLU A N 1
ATOM 948 C CA . GLU A 1 126 ? 30.300 -19.607 -13.545 1.00 76.38 126 GLU A CA 1
ATOM 949 C C . GLU A 1 126 ? 29.697 -18.488 -14.414 1.00 76.38 126 GLU A C 1
ATOM 951 O O . GLU A 1 126 ? 28.558 -18.609 -14.879 1.00 76.38 126 GLU A O 1
ATOM 956 N N . PRO A 1 127 ? 30.416 -17.372 -14.613 1.00 80.81 127 PRO A N 1
ATOM 957 C CA . PRO A 1 127 ? 29.940 -16.270 -15.421 1.00 80.81 127 PRO A CA 1
ATOM 958 C C . PRO A 1 127 ? 29.892 -16.715 -16.880 1.00 80.81 127 PRO A C 1
ATOM 960 O O . PRO A 1 127 ? 30.886 -17.187 -17.429 1.00 80.81 127 PRO A O 1
ATOM 963 N N . ASP A 1 128 ? 28.741 -16.505 -17.514 1.00 87.06 128 ASP A N 1
ATOM 964 C CA . ASP A 1 128 ? 28.551 -16.649 -18.954 1.00 87.06 128 ASP A CA 1
ATOM 965 C C . ASP A 1 128 ? 28.227 -15.273 -19.565 1.00 87.06 128 ASP A C 1
ATOM 967 O O . ASP A 1 128 ? 27.057 -14.862 -19.637 1.00 87.06 128 ASP A O 1
ATOM 971 N N . PRO A 1 129 ? 29.257 -14.538 -20.031 1.00 86.19 129 PRO A N 1
ATOM 972 C CA . PRO A 1 129 ? 29.086 -13.195 -20.566 1.00 86.19 129 PRO A CA 1
ATOM 973 C C . PRO A 1 129 ? 28.199 -13.134 -21.811 1.00 86.19 129 PRO A C 1
ATOM 975 O O . PRO A 1 129 ? 27.572 -12.103 -22.051 1.00 86.19 129 PRO A O 1
ATOM 978 N N . ARG A 1 130 ? 28.119 -14.210 -22.611 1.00 88.81 130 ARG A N 1
ATOM 979 C CA . ARG A 1 130 ? 27.288 -14.230 -23.827 1.00 88.81 130 ARG A CA 1
ATOM 980 C C . ARG A 1 130 ? 25.807 -14.225 -23.463 1.00 88.81 130 ARG A C 1
ATOM 982 O O . ARG A 1 130 ? 25.056 -13.392 -23.974 1.00 88.81 130 ARG A O 1
ATOM 989 N N . THR A 1 131 ? 25.402 -15.093 -22.538 1.00 89.75 131 THR A N 1
ATOM 990 C CA . THR A 1 131 ? 24.020 -15.130 -22.038 1.00 89.75 131 THR A CA 1
ATOM 991 C C . THR A 1 131 ? 23.678 -13.856 -21.265 1.00 89.75 131 THR A C 1
ATOM 993 O O . THR A 1 131 ? 22.607 -13.280 -21.469 1.00 89.75 131 THR A O 1
ATOM 996 N N . GLY A 1 132 ? 24.606 -13.343 -20.447 1.00 91.12 132 GLY A N 1
ATOM 997 C CA . GLY A 1 132 ? 24.432 -12.063 -19.753 1.00 91.12 132 GLY A CA 1
ATOM 998 C C . GLY A 1 132 ? 24.215 -10.882 -20.709 1.00 91.12 132 GLY A C 1
ATOM 999 O O . GLY A 1 132 ? 23.327 -10.052 -20.489 1.00 91.12 132 GLY A O 1
ATOM 1000 N N . ALA A 1 133 ? 24.956 -10.833 -21.817 1.00 92.94 133 ALA A N 1
ATOM 1001 C CA . ALA A 1 133 ? 24.799 -9.806 -22.843 1.00 92.94 133 ALA A CA 1
ATOM 1002 C C . ALA A 1 133 ? 23.461 -9.908 -23.593 1.00 92.94 133 ALA A C 1
ATOM 1004 O O . ALA A 1 133 ? 22.799 -8.888 -23.795 1.00 92.94 133 ALA A O 1
ATOM 1005 N N . LEU A 1 134 ? 23.020 -11.120 -23.946 1.00 94.44 134 LEU A N 1
ATOM 1006 C CA . LEU A 1 134 ? 21.715 -11.338 -24.579 1.00 94.44 134 LEU A CA 1
ATOM 1007 C C . LEU A 1 134 ? 20.562 -10.886 -23.670 1.00 94.44 134 LEU A C 1
ATOM 1009 O O . LEU A 1 134 ? 19.678 -10.150 -24.107 1.00 94.44 134 LEU A O 1
ATOM 1013 N N . LEU A 1 135 ? 20.585 -11.269 -22.389 1.00 94.62 135 LEU A N 1
ATOM 1014 C CA . LEU A 1 135 ? 19.581 -10.832 -21.415 1.00 94.62 135 LEU A CA 1
ATOM 1015 C C . LEU A 1 135 ? 19.597 -9.311 -21.219 1.00 94.62 135 LEU A C 1
ATOM 1017 O O . LEU A 1 135 ? 18.537 -8.697 -21.110 1.00 94.62 135 LEU A O 1
ATOM 1021 N N . THR A 1 136 ? 20.777 -8.686 -21.246 1.00 94.88 136 THR A N 1
ATOM 1022 C CA . THR A 1 136 ? 20.907 -7.219 -21.221 1.00 94.88 136 THR A CA 1
ATOM 1023 C C . THR A 1 136 ? 20.220 -6.573 -22.427 1.00 94.88 136 THR A C 1
ATOM 1025 O O . THR A 1 136 ? 19.474 -5.606 -22.263 1.00 94.88 136 THR A O 1
ATOM 1028 N N . ALA A 1 137 ? 20.404 -7.129 -23.629 1.00 95.94 137 ALA A N 1
ATOM 1029 C CA . ALA A 1 137 ? 19.728 -6.659 -24.837 1.00 95.94 137 ALA A CA 1
ATOM 1030 C C . ALA A 1 137 ? 18.202 -6.810 -24.747 1.00 95.94 137 ALA A C 1
ATOM 1032 O O . ALA A 1 137 ? 17.470 -5.886 -25.111 1.00 95.94 137 ALA A O 1
ATOM 1033 N N . ILE A 1 138 ? 17.717 -7.937 -24.216 1.00 96.38 138 ILE A N 1
ATOM 1034 C CA . ILE A 1 138 ? 16.285 -8.181 -23.997 1.00 96.38 138 ILE A CA 1
ATOM 1035 C C . ILE A 1 138 ? 15.713 -7.140 -23.030 1.00 96.38 138 ILE A C 1
ATOM 1037 O O . ILE A 1 138 ? 14.731 -6.481 -23.365 1.00 96.38 138 ILE A O 1
ATOM 1041 N N . VAL A 1 139 ? 16.343 -6.932 -21.868 1.00 96.19 139 VAL A N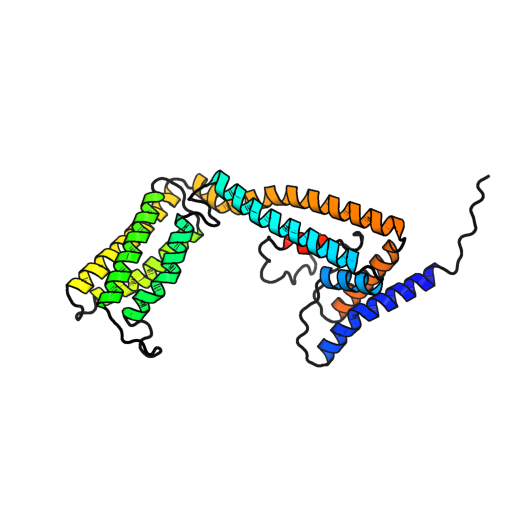 1
ATOM 1042 C CA . VAL A 1 139 ? 15.891 -5.942 -20.874 1.00 96.19 139 VAL A CA 1
ATOM 1043 C C . VAL A 1 139 ? 15.866 -4.533 -21.472 1.00 96.19 139 VAL A C 1
ATOM 1045 O O . VAL A 1 139 ? 14.862 -3.831 -21.333 1.00 96.19 139 VAL A O 1
ATOM 1048 N N . GLY A 1 140 ? 16.923 -4.132 -22.187 1.00 94.62 1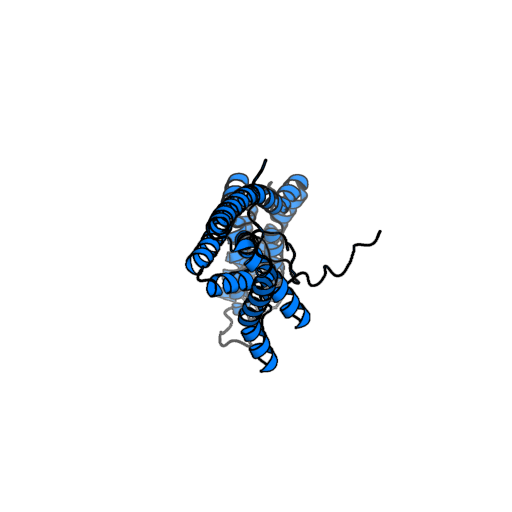40 GLY A N 1
ATOM 1049 C CA . GLY A 1 140 ? 16.989 -2.828 -22.854 1.00 94.62 140 GLY A CA 1
ATOM 1050 C C . GLY A 1 140 ? 15.902 -2.641 -23.915 1.00 94.62 140 GLY A C 1
ATOM 1051 O O . GLY A 1 140 ? 15.252 -1.597 -23.955 1.00 94.62 140 GLY A O 1
ATOM 1052 N N . THR A 1 141 ? 15.637 -3.670 -24.723 1.00 95.94 141 THR A N 1
ATOM 1053 C CA . THR A 1 141 ? 14.599 -3.641 -25.769 1.00 95.94 141 THR A CA 1
ATOM 1054 C C . THR A 1 141 ? 13.196 -3.578 -25.170 1.00 95.94 141 THR A C 1
ATOM 1056 O O . THR A 1 141 ? 12.366 -2.788 -25.616 1.00 95.94 141 THR A O 1
ATOM 1059 N N . VAL A 1 142 ? 12.929 -4.367 -24.126 1.00 95.44 142 VAL A N 1
ATOM 1060 C CA . VAL A 1 142 ? 11.645 -4.358 -23.412 1.00 95.44 142 VAL A CA 1
ATOM 1061 C C . VAL A 1 142 ? 11.406 -2.998 -22.756 1.00 95.44 142 VAL A C 1
ATOM 1063 O O . VAL A 1 142 ? 10.307 -2.458 -22.873 1.00 95.44 142 VAL A O 1
ATOM 1066 N N . MET A 1 143 ? 12.422 -2.403 -22.120 1.00 94.62 143 MET A N 1
ATOM 1067 C CA . MET A 1 143 ? 12.312 -1.056 -21.548 1.00 94.62 143 MET A CA 1
ATOM 1068 C C . MET A 1 143 ? 12.067 0.017 -22.609 1.00 94.62 143 MET A C 1
ATOM 1070 O O . MET A 1 143 ? 11.245 0.906 -22.386 1.00 94.62 143 MET A O 1
ATOM 1074 N N . LEU A 1 144 ? 12.728 -0.078 -23.763 1.00 94.75 144 LEU A N 1
ATOM 1075 C CA . LEU A 1 144 ? 12.495 0.831 -24.881 1.00 94.75 144 LEU A CA 1
ATOM 1076 C C . LEU A 1 144 ? 11.071 0.691 -25.432 1.00 94.75 144 LEU A C 1
ATOM 1078 O O . LEU A 1 144 ? 10.384 1.687 -25.631 1.00 94.75 144 LEU A O 1
ATOM 1082 N N . ALA A 1 145 ? 10.580 -0.533 -25.622 1.00 92.81 145 ALA A N 1
ATOM 1083 C CA . ALA A 1 145 ? 9.198 -0.757 -26.033 1.00 92.81 145 ALA A CA 1
ATOM 1084 C C . ALA A 1 145 ? 8.209 -0.169 -25.007 1.00 92.81 145 ALA A C 1
ATOM 1086 O O . ALA A 1 145 ? 7.259 0.519 -25.382 1.00 92.81 145 ALA A O 1
ATOM 1087 N N . ALA A 1 146 ? 8.468 -0.361 -23.708 1.00 90.25 146 ALA A N 1
ATOM 1088 C CA . ALA A 1 146 ? 7.670 0.213 -22.625 1.00 90.25 146 ALA A CA 1
ATOM 1089 C C . ALA A 1 146 ? 7.622 1.743 -22.678 1.00 90.25 146 ALA A C 1
ATOM 1091 O O . ALA A 1 146 ? 6.563 2.333 -22.462 1.00 90.25 146 ALA A O 1
ATOM 1092 N N . SER A 1 147 ? 8.757 2.387 -22.963 1.00 90.06 147 SER A N 1
ATOM 1093 C CA . SER A 1 147 ? 8.835 3.844 -23.043 1.00 90.06 147 SER A CA 1
ATOM 1094 C C . SER A 1 147 ? 8.097 4.384 -24.265 1.00 90.06 147 SER A C 1
ATOM 1096 O O . SER A 1 147 ? 7.363 5.367 -24.145 1.00 90.06 147 SER A O 1
ATOM 1098 N N . MET A 1 148 ? 8.165 3.693 -25.405 1.00 89.75 148 MET A N 1
ATOM 1099 C CA . MET A 1 148 ? 7.417 4.064 -26.611 1.00 89.75 148 MET A CA 1
ATOM 1100 C C . MET A 1 148 ? 5.900 4.001 -26.397 1.00 89.75 148 MET A C 1
ATOM 1102 O O . MET A 1 148 ? 5.177 4.879 -26.866 1.00 89.75 148 MET A O 1
ATOM 1106 N N . LEU A 1 149 ? 5.405 3.055 -25.589 1.00 85.56 149 LEU A N 1
ATOM 1107 C CA . LEU A 1 149 ? 3.989 3.002 -25.188 1.00 85.56 149 LEU A CA 1
ATOM 1108 C C . LEU A 1 149 ? 3.541 4.217 -24.346 1.00 85.56 149 LEU A C 1
ATOM 1110 O O . LEU A 1 149 ? 2.340 4.438 -24.158 1.00 85.56 149 LEU A O 1
ATOM 1114 N N . THR A 1 150 ? 4.488 5.010 -23.838 1.00 79.94 150 THR A N 1
ATOM 1115 C CA . THR A 1 150 ? 4.236 6.219 -23.037 1.00 79.94 150 THR A CA 1
ATOM 1116 C C . THR A 1 150 ? 4.525 7.530 -23.769 1.00 79.94 150 THR A C 1
ATOM 1118 O O . THR A 1 150 ? 4.365 8.596 -23.177 1.00 79.94 150 THR A O 1
ATOM 1121 N N . LEU A 1 151 ? 4.913 7.484 -25.047 1.00 79.06 151 LEU A N 1
ATOM 1122 C CA . LEU A 1 151 ? 5.344 8.669 -25.787 1.00 79.06 151 LEU A CA 1
ATOM 1123 C C . LEU A 1 151 ? 4.241 9.746 -25.835 1.00 79.06 151 LEU A C 1
ATOM 1125 O O . LEU A 1 151 ? 3.076 9.463 -26.124 1.00 79.06 151 LEU A O 1
ATOM 1129 N N . GLY A 1 152 ? 4.609 10.989 -25.503 1.00 66.19 152 GLY A N 1
ATOM 1130 C CA . GLY A 1 152 ? 3.684 12.129 -25.452 1.00 66.19 152 GLY A CA 1
ATOM 1131 C C . GLY A 1 152 ? 2.713 12.127 -24.264 1.00 66.19 152 GLY A C 1
ATOM 1132 O O . GLY A 1 152 ? 1.715 12.845 -24.302 1.00 66.19 152 GLY A O 1
ATOM 1133 N N . ARG A 1 153 ? 2.959 11.315 -23.227 1.00 72.06 153 ARG A N 1
ATOM 1134 C CA . ARG A 1 153 ? 2.089 11.193 -22.050 1.00 72.06 153 ARG A CA 1
ATOM 1135 C C . ARG A 1 153 ? 2.900 11.263 -20.745 1.00 72.06 153 ARG A C 1
ATOM 1137 O O . ARG A 1 153 ? 4.052 10.834 -20.727 1.00 72.06 153 ARG A O 1
ATOM 1144 N N . PRO A 1 154 ? 2.298 11.749 -19.646 1.00 74.25 154 PRO A N 1
ATOM 1145 C CA . PRO A 1 154 ? 2.956 11.804 -18.342 1.00 74.25 154 PRO A CA 1
ATOM 1146 C C . PRO A 1 154 ? 3.254 10.411 -17.778 1.00 74.25 154 PRO A C 1
ATOM 1148 O O . PRO A 1 154 ? 2.465 9.471 -17.927 1.00 74.25 154 PRO A O 1
ATOM 1151 N N . VAL A 1 155 ? 4.388 10.301 -17.085 1.00 79.38 155 VAL A N 1
ATOM 1152 C CA . VAL A 1 155 ? 4.923 9.058 -16.507 1.00 79.38 155 VAL A CA 1
ATOM 1153 C C . VAL A 1 155 ? 5.002 9.207 -14.993 1.00 79.38 155 VAL A C 1
ATOM 1155 O O . VAL A 1 155 ? 5.528 10.203 -14.503 1.00 79.38 155 VAL A O 1
ATOM 1158 N N . ALA A 1 156 ? 4.536 8.208 -14.241 1.00 81.06 156 ALA A N 1
ATOM 1159 C CA . ALA A 1 156 ? 4.579 8.231 -12.779 1.00 81.06 156 ALA A CA 1
ATOM 1160 C C . ALA A 1 156 ? 6.022 8.235 -12.239 1.00 81.06 156 ALA A C 1
ATOM 1162 O O . ALA A 1 156 ? 6.881 7.497 -12.737 1.00 81.06 156 ALA A O 1
ATOM 1163 N N . ARG A 1 157 ? 6.277 8.999 -11.167 1.00 83.00 157 ARG A N 1
ATOM 1164 C CA . ARG A 1 157 ? 7.613 9.127 -10.552 1.00 83.00 157 ARG A CA 1
ATOM 1165 C C . ARG A 1 157 ? 8.306 7.788 -10.232 1.00 83.00 157 ARG A C 1
ATOM 1167 O O . ARG A 1 157 ? 9.494 7.678 -10.543 1.00 83.00 157 ARG A O 1
ATOM 1174 N N . PRO A 1 158 ? 7.625 6.752 -9.692 1.00 83.25 158 PRO A N 1
ATOM 1175 C CA . PRO A 1 158 ? 8.265 5.461 -9.428 1.00 83.25 158 PRO A CA 1
ATOM 1176 C C . PRO A 1 158 ? 8.784 4.773 -10.692 1.00 83.25 158 PRO A C 1
ATOM 1178 O O . PRO A 1 158 ? 9.865 4.199 -10.661 1.00 83.25 158 PRO A O 1
ATOM 1181 N N . THR A 1 159 ? 8.055 4.876 -11.810 1.00 86.06 159 THR A N 1
ATOM 1182 C CA . THR A 1 159 ? 8.445 4.241 -13.083 1.00 86.06 159 THR A CA 1
ATOM 1183 C C . THR A 1 159 ? 9.705 4.904 -13.642 1.00 86.06 159 THR A C 1
ATOM 1185 O O . THR A 1 159 ? 10.638 4.218 -14.051 1.00 86.06 159 THR A O 1
ATOM 1188 N N . PHE A 1 160 ? 9.773 6.240 -13.581 1.00 88.62 160 PHE A N 1
ATOM 1189 C CA . PHE A 1 160 ? 10.965 6.985 -13.987 1.00 88.62 160 PHE A CA 1
ATOM 1190 C C . PHE A 1 160 ? 12.180 6.625 -13.121 1.00 88.62 160 PHE A C 1
ATOM 1192 O O . PHE A 1 160 ? 13.226 6.261 -13.653 1.00 88.62 160 PHE A O 1
ATOM 1199 N N . PHE A 1 161 ? 12.029 6.638 -11.793 1.00 89.00 161 PHE A N 1
ATOM 1200 C CA . PHE A 1 161 ? 13.114 6.275 -10.880 1.00 89.00 161 PHE A CA 1
ATOM 1201 C C . PHE A 1 161 ? 13.616 4.844 -11.120 1.00 89.00 161 PHE A C 1
ATOM 1203 O O . PHE A 1 161 ? 14.814 4.631 -11.283 1.00 89.00 161 PHE A O 1
ATOM 1210 N N . GLN A 1 162 ? 12.701 3.877 -11.216 1.00 90.94 162 GLN A N 1
ATOM 1211 C CA . GLN A 1 162 ? 13.022 2.481 -11.514 1.00 90.94 162 GLN A CA 1
ATOM 1212 C C . GLN A 1 162 ? 13.776 2.334 -12.838 1.00 90.94 162 GLN A C 1
ATOM 1214 O O . GLN A 1 162 ? 14.799 1.657 -12.880 1.00 90.94 162 GLN A O 1
ATOM 1219 N N . SER A 1 163 ? 13.326 3.013 -13.899 1.00 90.75 163 SER A N 1
ATOM 1220 C CA . SER A 1 163 ? 14.022 2.991 -15.189 1.00 90.75 163 SER A CA 1
ATOM 1221 C C . SER A 1 163 ? 15.444 3.556 -15.100 1.00 90.75 163 SER A C 1
ATOM 1223 O O . SER A 1 163 ? 16.365 2.995 -15.692 1.00 90.75 163 SER A O 1
ATOM 1225 N N . GLY A 1 164 ? 15.644 4.609 -14.299 1.00 91.88 164 GLY A N 1
ATOM 1226 C CA . GLY A 1 164 ? 16.962 5.176 -14.025 1.00 91.88 164 GLY A CA 1
ATOM 1227 C C . GLY A 1 164 ? 17.873 4.196 -13.287 1.00 91.88 164 GLY A C 1
ATOM 1228 O O . GLY A 1 164 ? 19.025 4.038 -13.676 1.00 91.88 164 GLY A O 1
ATOM 1229 N N . VAL A 1 165 ? 17.353 3.481 -12.283 1.00 93.88 165 VAL A N 1
ATOM 1230 C CA . VAL A 1 165 ? 18.110 2.451 -11.549 1.00 93.88 165 VAL A CA 1
ATOM 1231 C C . VAL A 1 165 ? 18.600 1.349 -12.489 1.00 93.88 165 VAL A C 1
ATOM 1233 O O . VAL A 1 165 ? 19.787 1.029 -12.464 1.00 93.88 165 VAL A O 1
ATOM 1236 N N . VAL A 1 166 ? 17.732 0.805 -13.352 1.00 93.19 166 VAL A N 1
ATOM 1237 C CA . VAL A 1 166 ? 18.150 -0.226 -14.323 1.00 93.19 166 VAL A CA 1
ATOM 1238 C C . VAL A 1 166 ? 19.180 0.331 -15.299 1.00 93.19 166 VAL A C 1
ATOM 1240 O O . VAL A 1 166 ? 20.201 -0.305 -15.542 1.00 93.19 166 VAL A O 1
ATOM 1243 N N . CYS A 1 167 ? 18.949 1.532 -15.831 1.00 94.88 167 CYS A N 1
ATOM 1244 C CA . CYS A 1 167 ? 19.872 2.166 -16.767 1.00 94.88 167 CYS A CA 1
ATOM 1245 C C . CYS A 1 167 ? 21.262 2.380 -16.154 1.00 94.88 167 CYS A C 1
ATOM 1247 O O . CYS A 1 167 ? 22.264 2.098 -16.806 1.00 94.88 167 CYS A O 1
ATOM 1249 N N . VAL A 1 168 ? 21.337 2.850 -14.908 1.00 94.50 168 VAL A N 1
ATOM 1250 C CA . VAL A 1 168 ? 22.613 3.105 -14.229 1.00 94.50 168 VAL A CA 1
ATOM 1251 C C . VAL A 1 168 ? 23.314 1.800 -13.870 1.00 94.50 168 VAL A C 1
ATOM 1253 O O . VAL A 1 168 ? 24.490 1.645 -14.182 1.00 94.50 168 VAL A O 1
ATOM 1256 N N . LEU A 1 169 ? 22.613 0.853 -13.240 1.00 93.75 169 LEU A N 1
ATOM 1257 C CA . LEU A 1 169 ? 23.236 -0.382 -12.764 1.00 93.75 169 LEU A CA 1
ATOM 1258 C C . LEU A 1 169 ? 23.572 -1.327 -13.918 1.00 93.75 169 LEU A C 1
ATOM 1260 O O . LEU A 1 169 ? 24.735 -1.667 -14.115 1.00 93.75 169 LEU A O 1
ATOM 1264 N N . LEU A 1 170 ? 22.571 -1.727 -14.704 1.00 93.25 170 LEU A N 1
ATOM 1265 C CA . LEU A 1 170 ? 22.769 -2.669 -15.803 1.00 93.25 170 LEU A CA 1
ATOM 1266 C C . LEU A 1 170 ? 23.481 -2.007 -16.985 1.00 93.25 170 LEU A C 1
ATOM 1268 O O . LEU A 1 170 ? 24.444 -2.564 -17.503 1.00 93.25 170 LEU A O 1
ATOM 1272 N N . GLY A 1 171 ? 23.049 -0.809 -17.389 1.00 91.62 171 GLY A N 1
ATOM 1273 C CA . GLY A 1 171 ? 23.670 -0.086 -18.502 1.00 91.62 171 GLY A CA 1
ATOM 1274 C C . GLY A 1 171 ? 25.095 0.373 -18.187 1.00 91.62 171 GLY A C 1
ATOM 1275 O O . GLY A 1 171 ? 25.983 0.208 -19.021 1.00 91.62 171 GLY A O 1
ATOM 1276 N N . GLY A 1 172 ? 25.346 0.873 -16.973 1.00 91.69 172 GLY A N 1
ATOM 1277 C CA . GLY A 1 172 ? 26.693 1.239 -16.527 1.00 91.69 172 GLY A CA 1
ATOM 1278 C C . GLY A 1 172 ? 27.637 0.037 -16.474 1.00 91.69 172 GLY A C 1
ATOM 1279 O O . GLY A 1 172 ? 28.759 0.114 -16.972 1.00 91.69 172 GLY A O 1
ATOM 1280 N N . PHE A 1 173 ? 27.173 -1.102 -15.953 1.00 89.44 173 PHE A N 1
ATOM 1281 C CA . PHE A 1 173 ? 27.980 -2.321 -15.934 1.00 89.44 173 PHE A CA 1
ATOM 1282 C C . PHE A 1 173 ? 28.232 -2.887 -17.340 1.00 89.44 173 PHE A C 1
ATOM 1284 O O . PHE A 1 173 ? 29.348 -3.308 -17.643 1.00 89.44 173 PHE A O 1
ATOM 1291 N N . ALA A 1 174 ? 27.236 -2.828 -18.229 1.00 89.62 174 ALA A N 1
ATOM 1292 C CA . ALA A 1 174 ? 27.390 -3.195 -19.635 1.00 89.62 174 ALA A CA 1
ATOM 1293 C C . ALA A 1 174 ? 28.436 -2.321 -20.348 1.00 89.62 174 ALA A C 1
ATOM 1295 O O . ALA A 1 174 ? 29.282 -2.844 -21.070 1.00 89.62 174 ALA A O 1
ATOM 1296 N N . LEU A 1 175 ? 28.428 -1.005 -20.108 1.00 89.69 175 LEU A N 1
ATOM 1297 C CA . LEU A 1 175 ? 29.429 -0.067 -20.631 1.00 89.69 175 LEU A CA 1
ATOM 1298 C C . LEU A 1 175 ? 30.845 -0.407 -20.154 1.00 89.69 175 LEU A C 1
ATOM 1300 O O . LEU A 1 175 ? 31.764 -0.443 -20.969 1.00 89.69 175 LEU A O 1
ATOM 1304 N N . LEU A 1 176 ? 31.022 -0.712 -18.865 1.00 88.81 176 LEU A N 1
ATOM 1305 C CA . LEU A 1 176 ? 32.315 -1.153 -18.330 1.00 88.81 176 LEU A CA 1
ATOM 1306 C C . LEU A 1 176 ? 32.811 -2.425 -19.029 1.00 88.81 176 LEU A C 1
ATOM 1308 O O . LEU A 1 176 ? 33.981 -2.505 -19.393 1.00 88.81 176 LEU A O 1
ATOM 1312 N N . TRP A 1 177 ? 31.919 -3.386 -19.277 1.00 86.94 177 TRP A N 1
ATOM 1313 C CA . TRP A 1 177 ? 32.240 -4.615 -20.007 1.00 86.94 177 TRP A CA 1
ATOM 1314 C C . TRP A 1 177 ? 32.605 -4.388 -21.477 1.00 86.94 177 TRP A C 1
ATOM 1316 O O . TRP A 1 177 ? 33.478 -5.075 -21.997 1.00 86.94 177 TRP A O 1
ATOM 1326 N N . ILE A 1 178 ? 31.961 -3.431 -22.151 1.00 86.62 178 ILE A N 1
ATOM 1327 C CA . ILE A 1 178 ? 32.300 -3.053 -23.532 1.00 86.62 178 ILE A CA 1
ATOM 1328 C C . ILE A 1 178 ? 33.701 -2.429 -23.593 1.00 86.62 178 ILE A C 1
ATOM 1330 O O . ILE A 1 178 ? 34.449 -2.688 -24.537 1.00 86.62 178 ILE A O 1
ATOM 1334 N N . LEU A 1 179 ? 34.044 -1.604 -22.598 1.00 86.00 179 LEU A N 1
ATOM 1335 C CA . LEU A 1 179 ? 35.333 -0.914 -22.507 1.00 86.00 179 LEU A CA 1
ATOM 1336 C C . LEU A 1 179 ? 36.465 -1.833 -22.027 1.00 86.00 179 LEU A C 1
ATOM 1338 O O . LEU A 1 179 ? 37.623 -1.602 -22.369 1.00 86.00 179 LEU A O 1
ATOM 1342 N N . ALA A 1 180 ? 36.149 -2.882 -21.266 1.00 82.00 180 ALA A N 1
ATOM 1343 C CA . ALA A 1 180 ? 37.106 -3.905 -20.874 1.00 82.00 180 ALA A CA 1
ATOM 1344 C C . ALA A 1 180 ? 37.531 -4.726 -22.107 1.00 82.00 180 ALA A C 1
ATOM 1346 O O . ALA A 1 180 ? 36.742 -5.445 -22.720 1.00 82.00 180 ALA A O 1
ATOM 1347 N N . SER A 1 181 ? 38.807 -4.627 -22.474 1.00 57.22 181 SER A N 1
ATOM 1348 C CA . SER A 1 181 ? 39.380 -4.986 -23.781 1.00 57.22 181 SER A CA 1
ATOM 1349 C C . SER A 1 181 ? 39.311 -6.469 -24.202 1.00 57.22 181 SER A C 1
ATOM 1351 O O . SER A 1 181 ? 39.892 -6.824 -25.225 1.00 57.22 181 SER A O 1
ATOM 1353 N N . GLY A 1 182 ? 38.616 -7.341 -23.464 1.00 67.25 182 GLY A N 1
ATOM 1354 C CA . GLY A 1 182 ? 38.607 -8.799 -23.658 1.00 67.25 182 GLY A CA 1
ATOM 1355 C C . GLY A 1 182 ? 37.302 -9.409 -24.184 1.00 67.25 182 GLY A C 1
ATOM 1356 O O . GLY A 1 182 ? 37.260 -10.613 -24.416 1.00 67.25 182 GLY A O 1
ATOM 1357 N N . ALA A 1 183 ? 36.231 -8.630 -24.370 1.00 70.69 183 ALA A N 1
ATOM 1358 C CA . ALA A 1 183 ? 34.940 -9.189 -24.783 1.00 70.69 183 ALA A CA 1
ATOM 1359 C C . ALA A 1 183 ? 34.901 -9.562 -26.278 1.00 70.69 183 ALA A C 1
ATOM 1361 O O . ALA A 1 183 ? 35.346 -8.782 -27.122 1.00 70.69 183 ALA A O 1
ATOM 1362 N N . ASP A 1 184 ? 34.306 -10.715 -26.585 1.00 84.56 184 ASP A N 1
ATOM 1363 C CA . ASP A 1 184 ? 33.964 -11.203 -27.931 1.00 84.56 184 ASP A CA 1
ATOM 1364 C C . ASP A 1 184 ? 33.111 -10.163 -28.706 1.00 84.56 184 ASP A C 1
ATOM 1366 O O . ASP A 1 184 ? 32.235 -9.539 -28.088 1.00 84.56 184 ASP A O 1
ATOM 1370 N N . PRO A 1 185 ? 33.311 -9.935 -30.026 1.00 87.12 185 PRO A N 1
ATOM 1371 C CA . PRO A 1 185 ? 32.583 -8.905 -30.774 1.00 87.12 185 PRO A CA 1
ATOM 1372 C C . PRO A 1 185 ? 31.059 -9.015 -30.670 1.00 87.12 185 PRO A C 1
ATOM 1374 O O . PRO A 1 185 ? 30.390 -8.002 -30.474 1.00 87.12 185 PRO A O 1
ATOM 1377 N N . SER A 1 186 ? 30.503 -10.231 -30.708 1.00 88.00 186 SER A N 1
ATOM 1378 C CA . SER A 1 186 ? 29.058 -10.445 -30.563 1.00 88.00 186 SER A CA 1
ATOM 1379 C C . SER A 1 186 ? 28.535 -10.018 -29.191 1.00 88.00 186 SER A C 1
ATOM 1381 O O . SER A 1 186 ? 27.473 -9.406 -29.095 1.00 88.00 186 SER A O 1
ATOM 1383 N N . THR A 1 187 ? 29.287 -10.290 -28.121 1.00 88.62 187 THR A N 1
ATOM 1384 C CA . THR A 1 187 ? 28.940 -9.878 -26.751 1.00 88.62 187 THR A CA 1
ATOM 1385 C C . THR A 1 187 ? 28.899 -8.356 -26.646 1.00 88.62 187 THR A C 1
ATOM 1387 O O . THR A 1 187 ? 27.951 -7.802 -26.088 1.00 88.62 187 THR A O 1
ATOM 1390 N N . ARG A 1 188 ? 29.873 -7.660 -27.251 1.00 90.31 188 ARG A N 1
ATOM 1391 C CA . ARG A 1 188 ? 29.889 -6.188 -27.294 1.00 90.31 188 ARG A CA 1
ATOM 1392 C C . ARG A 1 188 ? 28.672 -5.628 -28.023 1.00 90.31 188 ARG A C 1
ATOM 1394 O O . ARG A 1 188 ? 28.076 -4.672 -27.536 1.00 90.31 188 ARG A O 1
ATOM 1401 N N . THR A 1 189 ? 28.277 -6.228 -29.148 1.00 92.44 189 THR A N 1
ATOM 1402 C CA . THR A 1 189 ? 27.087 -5.803 -29.899 1.00 92.44 189 THR A CA 1
ATOM 1403 C C . THR A 1 189 ? 25.821 -5.910 -29.051 1.00 92.44 189 THR A C 1
ATOM 1405 O O . THR A 1 189 ? 25.077 -4.938 -28.954 1.00 92.44 189 THR A O 1
ATOM 1408 N N . TRP A 1 190 ? 25.589 -7.045 -28.386 1.00 95.06 190 TRP A N 1
ATOM 1409 C CA . TRP A 1 190 ? 24.406 -7.229 -27.538 1.00 95.06 190 TRP A CA 1
ATOM 1410 C C . TRP A 1 190 ? 24.378 -6.270 -26.343 1.00 95.06 190 TRP A C 1
ATOM 1412 O O . TRP A 1 190 ? 23.341 -5.663 -26.065 1.00 95.06 190 TRP A O 1
ATOM 1422 N N . LEU A 1 191 ? 25.519 -6.066 -25.678 1.00 93.50 191 LEU A N 1
ATOM 1423 C CA . LEU A 1 191 ? 25.632 -5.090 -24.592 1.00 93.50 191 LEU A CA 1
ATOM 1424 C C . LEU A 1 191 ? 25.355 -3.664 -25.080 1.00 93.50 191 LEU A C 1
ATOM 1426 O O . LEU A 1 191 ? 24.641 -2.924 -24.405 1.00 93.50 191 LEU A O 1
ATOM 1430 N N . ALA A 1 192 ? 25.866 -3.289 -26.257 1.00 93.94 192 ALA A N 1
ATOM 1431 C CA . ALA A 1 192 ? 25.625 -1.974 -26.844 1.00 93.94 192 ALA A CA 1
ATOM 1432 C C . ALA A 1 192 ? 24.139 -1.768 -27.164 1.00 93.94 192 ALA A C 1
ATOM 1434 O O . ALA A 1 192 ? 23.576 -0.739 -26.799 1.00 93.94 192 ALA A O 1
ATOM 1435 N N . VAL A 1 193 ? 23.480 -2.762 -27.772 1.00 95.44 193 VAL A N 1
ATOM 1436 C CA . VAL A 1 193 ? 22.032 -2.728 -28.046 1.00 95.44 193 VAL A CA 1
ATOM 1437 C C . VAL A 1 193 ? 21.237 -2.544 -26.753 1.00 95.44 193 VAL A C 1
ATOM 1439 O O . VAL A 1 193 ? 20.378 -1.664 -26.678 1.00 95.44 193 VAL A O 1
ATOM 1442 N N . GLY A 1 194 ? 21.550 -3.323 -25.713 1.00 94.19 194 GLY A N 1
ATOM 1443 C CA . GLY A 1 194 ? 20.895 -3.204 -24.412 1.00 94.19 194 GLY A CA 1
ATOM 1444 C C . GLY A 1 194 ? 21.101 -1.833 -23.769 1.00 94.19 194 GLY A C 1
ATOM 1445 O O . GLY A 1 194 ? 20.129 -1.185 -23.383 1.00 94.19 194 GLY A O 1
ATOM 1446 N N . ALA A 1 195 ? 22.346 -1.352 -23.708 1.00 94.81 195 ALA A N 1
ATOM 1447 C CA . ALA A 1 195 ? 22.683 -0.058 -23.118 1.00 94.81 195 ALA A CA 1
ATOM 1448 C C . ALA A 1 195 ? 22.015 1.112 -23.858 1.00 94.81 195 ALA A C 1
ATOM 1450 O O . ALA A 1 195 ? 21.422 1.981 -23.219 1.00 94.81 195 ALA A O 1
ATOM 1451 N N . ILE A 1 196 ? 22.038 1.111 -25.196 1.00 96.38 196 ILE A N 1
ATOM 1452 C CA . ILE A 1 196 ? 21.362 2.127 -26.016 1.00 96.38 196 ILE A CA 1
ATOM 1453 C C . ILE A 1 196 ? 19.851 2.100 -25.759 1.00 96.38 196 ILE A C 1
ATOM 1455 O O . ILE A 1 196 ? 19.252 3.153 -25.540 1.00 96.38 196 ILE A O 1
ATOM 1459 N N . GLY A 1 197 ? 19.238 0.912 -25.721 1.00 95.38 197 GLY A N 1
ATOM 1460 C CA . GLY A 1 197 ? 17.815 0.757 -25.413 1.00 95.38 197 GLY A CA 1
ATOM 1461 C C . GLY A 1 197 ? 17.437 1.336 -24.045 1.00 95.38 197 GLY A C 1
ATOM 1462 O O . GLY A 1 197 ? 16.459 2.076 -23.942 1.00 95.38 197 GLY A O 1
ATOM 1463 N N . LEU A 1 198 ? 18.248 1.077 -23.013 1.00 96.12 198 LEU A N 1
ATOM 1464 C CA . LEU A 1 198 ? 18.054 1.623 -21.664 1.00 96.12 198 LEU A CA 1
ATOM 1465 C C . LEU A 1 198 ? 18.150 3.154 -21.635 1.00 96.12 198 LEU A C 1
ATOM 1467 O O . LEU A 1 198 ? 17.272 3.812 -21.073 1.00 96.12 198 LEU A O 1
ATOM 1471 N N . VAL A 1 199 ? 19.180 3.724 -22.267 1.00 96.38 199 VAL A N 1
ATOM 1472 C CA . VAL A 1 199 ? 19.386 5.180 -22.320 1.00 96.38 199 VAL A CA 1
ATOM 1473 C C . VAL A 1 199 ? 18.228 5.863 -23.046 1.00 96.38 199 VAL A C 1
ATOM 1475 O O . VAL A 1 199 ? 17.639 6.809 -22.520 1.00 96.38 199 VAL A O 1
ATOM 1478 N N . LEU A 1 200 ? 17.842 5.355 -24.219 1.00 95.31 200 LEU A N 1
ATOM 1479 C CA . LEU A 1 200 ? 16.705 5.883 -24.974 1.00 95.31 200 LEU A CA 1
ATOM 1480 C C . LEU A 1 200 ? 15.396 5.760 -24.185 1.00 95.31 200 LEU A C 1
ATOM 1482 O O . LEU A 1 200 ? 14.588 6.689 -24.201 1.00 95.31 200 LEU A O 1
ATOM 1486 N N . ALA A 1 201 ? 15.191 4.667 -23.446 1.00 93.81 201 ALA A N 1
ATOM 1487 C CA . ALA A 1 201 ? 14.019 4.508 -22.592 1.00 93.81 201 ALA A CA 1
ATOM 1488 C C . ALA A 1 201 ? 13.934 5.595 -21.511 1.00 93.81 201 ALA A C 1
ATOM 1490 O O . ALA A 1 201 ? 12.881 6.219 -21.352 1.00 93.81 201 ALA A O 1
ATOM 1491 N N . VAL A 1 202 ? 15.043 5.868 -20.814 1.00 93.88 202 VAL A N 1
ATOM 1492 C CA . VAL A 1 202 ? 15.115 6.931 -19.798 1.00 93.88 202 VAL A CA 1
ATOM 1493 C C . VAL A 1 202 ? 14.864 8.304 -20.418 1.00 93.88 202 VAL A C 1
ATOM 1495 O O . VAL A 1 202 ? 14.090 9.077 -19.855 1.00 93.88 202 VAL A O 1
ATOM 1498 N N . ILE A 1 203 ? 15.447 8.599 -21.585 1.00 93.00 203 ILE A N 1
ATOM 1499 C CA . ILE A 1 203 ? 15.232 9.870 -22.298 1.00 93.00 203 ILE A CA 1
ATOM 1500 C C . ILE A 1 203 ? 13.754 10.050 -22.659 1.00 93.00 203 ILE A C 1
ATOM 1502 O O . ILE A 1 203 ? 13.194 11.122 -22.432 1.00 93.00 203 ILE A O 1
ATOM 1506 N N . VAL A 1 204 ? 13.098 9.011 -23.181 1.00 90.88 204 VAL A N 1
ATOM 1507 C CA . VAL A 1 204 ? 11.673 9.074 -23.540 1.00 90.88 204 VAL A CA 1
ATOM 1508 C C . VAL A 1 204 ? 10.802 9.302 -22.304 1.00 90.88 204 VAL A C 1
ATOM 1510 O O . VAL A 1 204 ? 9.933 10.175 -22.328 1.00 90.88 204 VAL A O 1
ATOM 1513 N N . PHE A 1 205 ? 11.051 8.587 -21.201 1.00 89.81 205 PHE A N 1
ATOM 1514 C CA . PHE A 1 205 ? 10.321 8.817 -19.951 1.00 89.81 205 PHE A CA 1
ATOM 1515 C C . PHE A 1 205 ? 10.567 10.217 -19.377 1.00 89.81 205 PHE A C 1
ATOM 1517 O O . PHE A 1 205 ? 9.634 10.856 -18.889 1.00 89.81 205 PHE A O 1
ATOM 1524 N N . TRP A 1 206 ? 11.804 10.706 -19.455 1.00 89.56 206 TRP A N 1
ATOM 1525 C CA . TRP A 1 206 ? 12.179 12.051 -19.031 1.00 89.56 206 TRP A CA 1
ATOM 1526 C C . TRP A 1 206 ? 11.446 13.119 -19.849 1.00 89.56 206 TRP A C 1
ATOM 1528 O O . TRP A 1 206 ? 10.815 14.008 -19.278 1.00 89.56 206 TRP A O 1
ATOM 1538 N N . PHE A 1 207 ? 11.431 12.981 -21.177 1.00 88.56 207 PHE A N 1
ATOM 1539 C CA . PHE A 1 207 ? 10.706 13.884 -22.069 1.00 88.56 207 PHE A CA 1
ATOM 1540 C C . PHE A 1 207 ? 9.195 13.861 -21.802 1.00 88.56 207 PHE A C 1
ATOM 1542 O O . PHE A 1 207 ? 8.557 14.913 -21.769 1.00 88.56 207 PHE A O 1
ATOM 1549 N N . GLY A 1 208 ? 8.627 12.681 -21.528 1.00 81.69 208 GLY A N 1
ATOM 1550 C CA . GLY A 1 208 ? 7.228 12.532 -21.117 1.00 81.69 208 GLY A CA 1
ATOM 1551 C C . GLY A 1 208 ? 6.884 13.281 -19.824 1.00 81.69 208 GLY A C 1
ATOM 1552 O O . GLY A 1 208 ? 5.766 13.772 -19.690 1.00 81.69 208 GLY A O 1
ATOM 1553 N N . ARG A 1 209 ? 7.842 13.426 -18.897 1.00 85.06 209 ARG A N 1
ATOM 1554 C CA . ARG A 1 209 ? 7.663 14.194 -17.651 1.00 85.06 209 ARG A CA 1
ATOM 1555 C C . ARG A 1 209 ? 7.867 15.701 -17.819 1.00 85.06 209 ARG A C 1
ATOM 1557 O O . ARG A 1 209 ? 7.202 16.465 -17.130 1.00 85.06 209 ARG A O 1
ATOM 1564 N N . ILE A 1 210 ? 8.771 16.138 -18.697 1.00 86.31 210 ILE A N 1
ATOM 1565 C CA . ILE A 1 210 ? 9.062 17.573 -18.890 1.00 86.31 210 ILE A CA 1
ATOM 1566 C C . ILE A 1 210 ? 8.048 18.255 -19.805 1.00 86.31 210 ILE A C 1
ATOM 1568 O O . ILE A 1 210 ? 7.726 19.420 -19.592 1.00 86.31 210 ILE A O 1
ATOM 1572 N N . ARG A 1 211 ? 7.534 17.548 -20.817 1.00 83.69 211 ARG A N 1
ATOM 1573 C CA . ARG A 1 211 ? 6.645 18.137 -21.828 1.00 83.69 211 ARG A CA 1
ATOM 1574 C C . ARG A 1 211 ? 5.334 18.676 -21.245 1.00 83.69 211 ARG A C 1
ATOM 1576 O O . ARG A 1 211 ? 4.809 19.650 -21.772 1.00 83.69 211 ARG A O 1
ATOM 1583 N N . ASP A 1 212 ? 4.802 18.031 -20.209 1.00 79.12 212 ASP A N 1
ATOM 1584 C CA . ASP A 1 212 ? 3.534 18.408 -19.575 1.00 79.12 212 ASP A CA 1
ATOM 1585 C C . ASP A 1 212 ? 3.640 18.265 -18.038 1.00 79.12 212 ASP A C 1
ATOM 1587 O O . ASP A 1 212 ? 3.319 17.207 -17.469 1.00 79.12 212 ASP A O 1
ATOM 1591 N N . PRO A 1 213 ? 4.137 19.312 -17.351 1.00 79.75 213 PRO A N 1
ATOM 1592 C CA . PRO A 1 213 ? 4.357 19.280 -15.908 1.00 79.75 213 PRO A CA 1
ATOM 1593 C C . PRO A 1 213 ? 3.044 19.192 -15.120 1.00 79.75 213 PRO A C 1
ATOM 1595 O O . PRO A 1 213 ? 3.006 18.541 -14.076 1.00 79.75 213 PRO A O 1
ATOM 1598 N N . GLU A 1 214 ? 1.949 19.764 -15.628 1.00 80.94 214 GLU A N 1
ATOM 1599 C CA . GLU A 1 214 ? 0.640 19.728 -14.967 1.00 80.94 214 GLU A CA 1
ATOM 1600 C C . GLU A 1 214 ? 0.033 18.324 -14.980 1.00 80.94 214 GLU A C 1
ATOM 1602 O O . GLU A 1 214 ? -0.479 17.834 -13.971 1.00 80.94 214 GLU A O 1
ATOM 1607 N N . SER A 1 215 ? 0.092 17.629 -16.116 1.00 76.94 215 SER A N 1
ATOM 1608 C CA . SER A 1 215 ? -0.369 16.242 -16.202 1.00 76.94 215 SER A CA 1
ATOM 1609 C C . SER A 1 215 ? 0.501 15.288 -15.375 1.00 76.94 215 SER A C 1
ATOM 1611 O O . SER A 1 215 ? -0.015 14.338 -14.780 1.00 76.94 215 SER A O 1
ATOM 1613 N N . THR A 1 216 ? 1.799 15.578 -15.263 1.00 77.31 216 THR A N 1
ATOM 1614 C CA . THR A 1 216 ? 2.731 14.833 -14.411 1.00 77.31 216 THR A CA 1
ATOM 1615 C C . THR A 1 216 ? 2.406 15.033 -12.933 1.00 77.31 216 THR A C 1
ATOM 1617 O O . THR A 1 216 ? 2.288 14.050 -12.203 1.00 77.31 216 THR A O 1
ATOM 1620 N N . ALA A 1 217 ? 2.165 16.277 -12.507 1.00 80.25 217 ALA A N 1
ATOM 1621 C CA . ALA A 1 217 ? 1.728 16.589 -11.149 1.00 80.25 217 ALA A CA 1
ATOM 1622 C C . ALA A 1 217 ? 0.396 15.901 -10.811 1.00 80.25 217 ALA A C 1
ATOM 1624 O O . ALA A 1 217 ? 0.256 15.335 -9.729 1.00 80.25 217 ALA A O 1
ATOM 1625 N N . ARG A 1 218 ? -0.552 15.851 -11.759 1.00 80.94 218 ARG A N 1
ATOM 1626 C CA . ARG A 1 218 ? -1.817 15.117 -11.586 1.00 80.94 218 ARG A CA 1
ATOM 1627 C C . ARG A 1 218 ? -1.616 13.618 -11.395 1.00 80.94 218 ARG A C 1
ATOM 1629 O O . ARG A 1 218 ? -2.294 13.041 -10.553 1.00 80.94 218 ARG A O 1
ATOM 1636 N N . ILE A 1 219 ? -0.709 12.976 -12.136 1.00 76.81 219 ILE A N 1
ATOM 1637 C CA . ILE A 1 219 ? -0.408 11.545 -11.946 1.00 76.81 219 ILE A CA 1
ATOM 1638 C C . ILE A 1 219 ? 0.303 11.296 -10.618 1.00 76.81 219 ILE A C 1
ATOM 1640 O O . ILE A 1 219 ? -0.016 10.322 -9.933 1.00 76.81 219 ILE A O 1
ATOM 1644 N N . ASP A 1 220 ? 1.240 12.164 -10.245 1.00 77.81 220 ASP A N 1
ATOM 1645 C CA . ASP A 1 220 ? 1.978 12.032 -8.992 1.00 77.81 220 ASP A CA 1
ATOM 1646 C C . ASP A 1 220 ? 1.035 12.245 -7.780 1.00 77.81 220 ASP A C 1
ATOM 1648 O O . ASP A 1 220 ? 1.127 11.504 -6.801 1.00 77.81 220 ASP A O 1
ATOM 1652 N N . ALA A 1 221 ? 0.045 13.144 -7.890 1.00 83.81 221 ALA A N 1
ATOM 1653 C CA . ALA A 1 221 ? -1.005 13.364 -6.887 1.00 83.81 221 ALA A CA 1
ATOM 1654 C C . ALA A 1 221 ? -2.185 12.373 -6.977 1.00 83.81 221 ALA A C 1
ATOM 1656 O O . ALA A 1 221 ? -2.957 12.237 -6.028 1.00 83.81 221 ALA A O 1
ATOM 1657 N N . ALA A 1 222 ? -2.335 11.639 -8.085 1.00 83.50 222 ALA A N 1
ATOM 1658 C CA . ALA A 1 222 ? -3.511 10.810 -8.363 1.00 83.50 222 ALA A CA 1
ATOM 1659 C C . ALA A 1 222 ? -3.810 9.790 -7.264 1.00 83.50 222 ALA A C 1
ATOM 1661 O O . ALA A 1 222 ? -4.972 9.512 -6.966 1.00 83.50 222 ALA A O 1
ATOM 1662 N N . LEU A 1 223 ? -2.761 9.207 -6.679 1.00 82.81 223 LEU A N 1
ATOM 1663 C CA . LEU A 1 223 ? -2.912 8.244 -5.599 1.00 82.81 223 LEU A CA 1
ATOM 1664 C C . LEU A 1 223 ? -3.486 8.911 -4.347 1.00 82.81 223 LEU A C 1
ATOM 1666 O O . LEU A 1 223 ? -4.348 8.326 -3.703 1.00 82.81 223 LEU A O 1
ATOM 1670 N N . GLU A 1 224 ? -3.032 10.114 -4.006 1.00 85.38 224 GLU A N 1
ATOM 1671 C CA . GLU A 1 224 ? -3.532 10.869 -2.855 1.00 85.38 224 GLU A CA 1
ATOM 1672 C C . GLU A 1 224 ? -4.970 11.332 -3.082 1.00 85.38 224 GLU A C 1
ATOM 1674 O O . GLU A 1 224 ? -5.812 11.112 -2.215 1.00 85.38 224 GLU A O 1
ATOM 1679 N N . THR A 1 225 ? -5.291 11.845 -4.273 1.00 87.62 225 THR A N 1
ATOM 1680 C CA . THR A 1 225 ? -6.662 12.239 -4.633 1.00 87.62 225 THR A CA 1
ATOM 1681 C C . THR A 1 225 ? -7.629 11.058 -4.550 1.00 87.62 225 THR A C 1
ATOM 1683 O O . THR A 1 225 ? -8.662 11.149 -3.896 1.00 87.62 225 THR A O 1
ATOM 1686 N N . VAL A 1 226 ? -7.282 9.910 -5.145 1.00 87.56 226 VAL A N 1
ATOM 1687 C CA . VAL A 1 226 ? -8.143 8.716 -5.095 1.00 87.56 226 VAL A CA 1
ATOM 1688 C C . VAL A 1 226 ? -8.259 8.170 -3.670 1.00 87.56 226 VAL A C 1
ATOM 1690 O O . VAL A 1 226 ? -9.324 7.696 -3.283 1.00 87.56 226 VAL A O 1
ATOM 1693 N N . ARG A 1 227 ? -7.195 8.239 -2.859 1.00 88.75 227 ARG A N 1
ATOM 1694 C CA . ARG A 1 227 ? -7.285 7.885 -1.434 1.00 88.75 227 ARG A CA 1
ATOM 1695 C C . ARG A 1 227 ? -8.246 8.809 -0.692 1.00 88.75 227 ARG A C 1
ATOM 1697 O O . ARG A 1 227 ? -9.035 8.302 0.092 1.00 88.75 227 ARG A O 1
ATOM 1704 N N . ALA A 1 228 ? -8.201 10.117 -0.939 1.00 88.88 228 ALA A N 1
ATOM 1705 C CA . ALA A 1 228 ? -9.110 11.077 -0.314 1.00 88.88 228 ALA A CA 1
ATOM 1706 C C . ALA A 1 228 ? -10.578 10.796 -0.674 1.00 88.88 228 ALA A C 1
ATOM 1708 O O . ALA A 1 228 ? -11.434 10.812 0.203 1.00 88.88 228 ALA A O 1
ATOM 1709 N N . GLU A 1 229 ? -10.864 10.446 -1.930 1.00 90.88 229 GLU A N 1
ATOM 1710 C CA . GLU A 1 229 ? -12.212 10.045 -2.353 1.00 90.88 229 GLU A CA 1
ATOM 1711 C C . GLU A 1 229 ? -12.685 8.765 -1.649 1.00 90.88 229 GLU A C 1
ATOM 1713 O O . GLU A 1 229 ? -13.787 8.715 -1.109 1.00 90.88 229 GLU A O 1
ATOM 1718 N N . VAL A 1 230 ? -11.835 7.735 -1.595 1.00 92.62 230 VAL A N 1
ATOM 1719 C CA . VAL A 1 230 ? -12.171 6.468 -0.926 1.00 92.62 230 VAL A CA 1
ATOM 1720 C C . VAL A 1 230 ? -12.270 6.640 0.594 1.00 92.62 230 VAL A C 1
ATOM 1722 O O . VAL A 1 230 ? -13.035 5.925 1.233 1.00 92.62 230 VAL A O 1
ATOM 1725 N N . LEU A 1 231 ? -11.556 7.601 1.188 1.00 91.50 231 LEU A N 1
ATOM 1726 C CA . LEU A 1 231 ? -11.689 7.920 2.612 1.00 91.50 231 LEU A CA 1
ATOM 1727 C C . LEU A 1 231 ? -13.101 8.383 2.964 1.00 91.50 231 LEU A C 1
ATOM 1729 O O . LEU A 1 231 ? -13.592 8.006 4.023 1.00 91.50 231 LEU A O 1
ATOM 1733 N N . VAL A 1 232 ? -13.771 9.123 2.076 1.00 91.50 232 VAL A N 1
ATOM 1734 C CA . VAL A 1 232 ? -15.173 9.506 2.280 1.00 91.50 232 VAL A CA 1
ATOM 1735 C C . VAL A 1 232 ? -16.063 8.262 2.314 1.00 91.50 232 VAL A C 1
ATOM 1737 O O . VAL A 1 232 ? -16.872 8.126 3.227 1.00 91.50 232 VAL A O 1
ATOM 1740 N N . GLU A 1 233 ? -15.890 7.316 1.383 1.00 92.38 233 GLU A N 1
ATOM 1741 C CA . GLU A 1 233 ? -16.640 6.045 1.383 1.00 92.38 233 GLU A CA 1
ATOM 1742 C C . GLU A 1 233 ? -16.382 5.228 2.668 1.00 92.38 233 GLU A C 1
ATOM 1744 O O . GLU A 1 233 ? -17.314 4.707 3.280 1.00 92.38 233 GLU A O 1
ATOM 1749 N N . VAL A 1 234 ? -15.121 5.145 3.110 1.00 93.81 234 VAL A N 1
ATOM 1750 C CA . VAL A 1 234 ? -14.734 4.442 4.345 1.00 93.81 234 VAL A CA 1
ATOM 1751 C C . VAL A 1 234 ? -15.330 5.112 5.580 1.00 93.81 234 VAL A C 1
ATOM 1753 O O . VAL A 1 234 ? -15.743 4.411 6.499 1.00 93.81 234 VAL A O 1
ATOM 1756 N N . GLU A 1 235 ? -15.407 6.441 5.614 1.00 92.44 235 GLU A N 1
ATOM 1757 C CA . GLU A 1 235 ? -15.977 7.166 6.749 1.00 92.44 235 GLU A CA 1
ATOM 1758 C C . GLU A 1 235 ? -17.476 6.886 6.917 1.00 92.44 235 GLU A C 1
ATOM 1760 O O . GLU A 1 235 ? -17.932 6.660 8.034 1.00 92.44 235 GLU A O 1
ATOM 1765 N N . HIS A 1 236 ? -18.231 6.762 5.820 1.00 94.06 236 HIS A N 1
ATOM 1766 C CA . HIS A 1 236 ? -19.633 6.326 5.886 1.00 94.06 236 HIS A CA 1
ATOM 1767 C C . HIS A 1 236 ? -19.762 4.901 6.455 1.00 94.06 236 HIS A C 1
ATOM 1769 O O . HIS A 1 236 ? -20.623 4.628 7.291 1.00 94.06 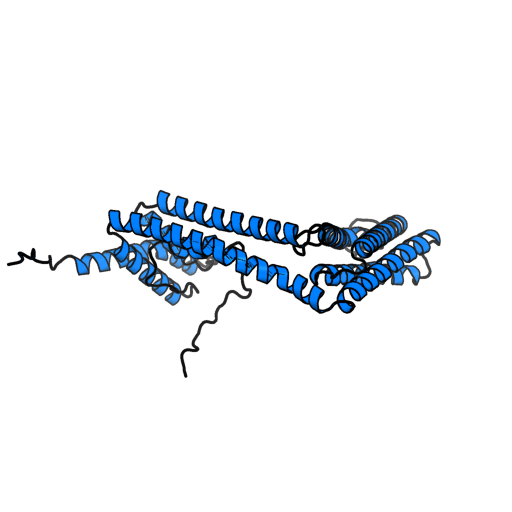236 HIS A O 1
ATOM 1775 N N . GLU A 1 237 ? -18.883 3.984 6.043 1.00 94.94 237 GLU A N 1
ATOM 1776 C CA . GLU A 1 237 ? -18.857 2.609 6.562 1.00 94.94 237 GLU A CA 1
ATOM 1777 C C . GLU A 1 237 ? -18.452 2.555 8.045 1.00 94.94 237 GLU A C 1
ATOM 1779 O O . GLU A 1 237 ? -18.991 1.746 8.802 1.00 94.94 237 GLU A O 1
ATOM 1784 N N . ARG A 1 238 ? -17.551 3.440 8.491 1.00 93.81 238 ARG A N 1
ATOM 1785 C CA . ARG A 1 238 ? -17.206 3.596 9.913 1.00 93.81 238 ARG A CA 1
ATOM 1786 C C . ARG A 1 238 ? -18.386 4.087 10.728 1.00 93.81 238 ARG A C 1
ATOM 1788 O O . ARG A 1 238 ? -18.678 3.488 11.753 1.00 93.81 238 ARG A O 1
ATOM 1795 N N . GLN A 1 239 ? -19.079 5.125 10.263 1.00 94.44 239 GLN A N 1
ATOM 1796 C CA . GLN A 1 239 ? -20.267 5.652 10.935 1.00 94.44 239 GLN A CA 1
ATOM 1797 C C . GLN A 1 239 ? -21.345 4.577 11.085 1.00 94.44 239 GLN A C 1
ATOM 1799 O O . GLN A 1 239 ? -21.928 4.440 12.159 1.00 94.44 239 GLN A O 1
ATOM 1804 N N . ARG A 1 240 ? -21.547 3.751 10.051 1.00 95.75 240 ARG A N 1
ATOM 1805 C CA . ARG A 1 240 ? -22.432 2.583 10.121 1.00 95.75 240 ARG A CA 1
ATOM 1806 C C . ARG A 1 240 ? -21.989 1.592 11.206 1.00 95.75 240 ARG A C 1
ATOM 1808 O O . ARG A 1 240 ? -22.805 1.212 12.038 1.00 95.75 240 ARG A O 1
ATOM 1815 N N . LEU A 1 241 ? -20.709 1.207 11.229 1.00 94.88 241 LEU A N 1
ATOM 1816 C CA . LEU A 1 241 ? -20.169 0.288 12.242 1.00 94.88 241 LEU A CA 1
ATOM 1817 C C . LEU A 1 241 ? -20.259 0.864 13.664 1.00 94.88 241 LEU A C 1
ATOM 1819 O O . LEU A 1 241 ? -20.560 0.129 14.602 1.00 94.88 241 LEU A O 1
ATOM 1823 N N . PHE A 1 242 ? -20.039 2.170 13.834 1.00 94.50 242 PHE A N 1
ATOM 1824 C CA . PHE A 1 242 ? -20.230 2.844 15.116 1.00 94.50 242 PHE A CA 1
ATOM 1825 C C . PHE A 1 242 ? -21.691 2.801 15.557 1.00 94.50 242 PHE A C 1
ATOM 1827 O O . PHE A 1 242 ? -21.951 2.427 16.694 1.00 94.50 242 PHE A O 1
ATOM 1834 N N . ALA A 1 243 ? -22.641 3.100 14.668 1.00 94.00 243 ALA A N 1
ATOM 1835 C CA . ALA A 1 243 ? -24.066 3.042 14.987 1.00 94.00 243 ALA A CA 1
ATOM 1836 C C . ALA A 1 243 ? -24.516 1.625 15.394 1.00 94.00 243 ALA A C 1
ATOM 1838 O O . ALA A 1 243 ? -25.273 1.468 16.350 1.00 94.00 243 ALA A O 1
ATOM 1839 N N . GLU A 1 244 ? -24.015 0.584 14.722 1.00 93.75 244 GLU A N 1
ATOM 1840 C CA . GLU A 1 244 ? -24.271 -0.810 15.111 1.00 93.75 244 GLU A CA 1
ATOM 1841 C C . GLU A 1 244 ? -23.712 -1.134 16.504 1.00 93.75 244 GLU A C 1
ATOM 1843 O O . GLU A 1 244 ? -24.391 -1.758 17.321 1.00 93.75 244 GLU A O 1
ATOM 1848 N N . LEU A 1 245 ? -22.486 -0.694 16.800 1.00 92.56 245 LEU A N 1
ATOM 1849 C CA . LEU A 1 245 ? -21.879 -0.860 18.122 1.00 92.56 245 LEU A CA 1
ATOM 1850 C C . LEU A 1 245 ? -22.669 -0.113 19.203 1.00 92.56 245 LEU A C 1
ATOM 1852 O O . LEU A 1 245 ? -22.905 -0.662 20.279 1.00 92.56 245 LEU A O 1
ATOM 1856 N N . GLU A 1 246 ? -23.127 1.107 18.923 1.00 92.38 246 GLU A N 1
ATOM 1857 C CA . GLU A 1 246 ? -23.964 1.863 19.856 1.00 92.38 246 GLU A CA 1
ATOM 1858 C C . GLU A 1 246 ? -25.259 1.132 20.191 1.00 92.38 246 GLU A C 1
ATOM 1860 O O . GLU A 1 246 ? -25.637 1.093 21.361 1.00 92.38 246 GLU A O 1
ATOM 1865 N N . GLN A 1 247 ? -25.901 0.498 19.208 1.00 90.94 247 GLN A N 1
ATOM 1866 C CA . GLN A 1 247 ? -27.100 -0.309 19.440 1.00 90.94 247 GLN A CA 1
ATOM 1867 C C . GLN A 1 247 ? -26.808 -1.522 20.332 1.00 90.94 247 GLN A C 1
ATOM 1869 O O . GLN A 1 247 ? -27.540 -1.760 21.293 1.00 90.94 247 GLN A O 1
ATOM 1874 N N . VAL A 1 248 ? -25.714 -2.251 20.076 1.00 90.06 248 VAL A N 1
ATOM 1875 C CA . VAL A 1 248 ? -25.292 -3.391 20.913 1.00 90.06 248 VAL A CA 1
ATOM 1876 C C . VAL A 1 248 ? -25.092 -2.953 22.367 1.00 90.06 248 VAL A C 1
ATOM 1878 O O . VAL A 1 248 ? -25.594 -3.593 23.296 1.00 90.06 248 VAL A O 1
ATOM 1881 N N . PHE A 1 249 ? -24.405 -1.829 22.581 1.00 89.56 249 PHE A N 1
ATOM 1882 C CA . PHE A 1 249 ? -24.136 -1.330 23.928 1.00 89.56 249 PHE A CA 1
ATOM 1883 C C . PHE A 1 249 ? -25.337 -0.662 24.600 1.00 89.56 249 PHE A C 1
ATOM 1885 O O . PHE A 1 249 ? -25.412 -0.690 25.830 1.00 89.56 249 PHE A O 1
ATOM 1892 N N . ALA A 1 250 ? -26.286 -0.117 23.837 1.00 88.06 250 ALA A N 1
ATOM 1893 C CA . ALA A 1 250 ? -27.551 0.383 24.369 1.00 88.06 250 ALA A CA 1
ATOM 1894 C C . ALA A 1 250 ? -28.407 -0.751 24.954 1.00 88.06 250 ALA A C 1
ATOM 1896 O O . ALA A 1 250 ? -29.014 -0.571 26.006 1.00 88.06 250 ALA A O 1
ATOM 1897 N N . VAL A 1 251 ? -28.410 -1.928 24.316 1.00 89.25 251 VAL A N 1
ATOM 1898 C CA . VAL A 1 251 ? -29.149 -3.107 24.800 1.00 89.25 251 VAL A CA 1
ATOM 1899 C C . VAL A 1 251 ? -28.496 -3.716 26.043 1.00 89.25 251 VAL A C 1
ATOM 1901 O O . VAL A 1 251 ? -29.199 -4.124 26.963 1.00 89.25 251 VAL A O 1
ATOM 1904 N N . ARG A 1 252 ? -27.158 -3.770 26.101 1.00 85.62 252 ARG A N 1
ATOM 1905 C CA . ARG A 1 252 ? -26.443 -4.387 27.234 1.00 85.62 252 ARG A CA 1
ATOM 1906 C C . ARG A 1 252 ? -26.279 -3.491 28.460 1.00 85.62 252 ARG A C 1
ATOM 1908 O O . ARG A 1 252 ? -26.298 -3.993 29.575 1.00 85.62 252 ARG A O 1
ATOM 1915 N N . GLY A 1 253 ? -26.071 -2.186 28.277 1.00 84.19 253 GLY A N 1
ATOM 1916 C CA . GLY A 1 253 ? -25.813 -1.254 29.387 1.00 84.19 253 GLY A CA 1
ATOM 1917 C C . GLY A 1 253 ? -24.369 -1.241 29.924 1.00 84.19 253 GLY A C 1
ATOM 1918 O O . GLY A 1 253 ? -24.095 -0.582 30.933 1.00 84.19 253 GLY A O 1
ATOM 1919 N N . ASP A 1 254 ? -23.432 -1.902 29.233 1.00 87.00 254 ASP A N 1
ATOM 1920 C CA . ASP A 1 254 ? -22.016 -2.028 29.635 1.00 87.00 254 ASP A CA 1
ATOM 1921 C C . ASP A 1 254 ? -21.107 -0.917 29.064 1.00 87.00 254 ASP A C 1
ATOM 1923 O O . ASP A 1 254 ? -19.896 -0.915 29.295 1.00 87.00 254 ASP A O 1
ATOM 1927 N N . ARG A 1 255 ? -21.676 0.054 28.326 1.00 89.06 255 ARG A N 1
ATOM 1928 C CA . ARG A 1 255 ? -20.935 1.120 27.615 1.00 89.06 255 ARG A CA 1
ATOM 1929 C C . ARG A 1 255 ? -19.919 1.829 28.513 1.00 89.06 255 ARG A C 1
ATOM 1931 O O . ARG A 1 255 ? -18.751 1.958 28.159 1.00 89.06 255 ARG A O 1
ATOM 1938 N N . GLU A 1 256 ? -20.378 2.292 29.672 1.00 89.44 256 GLU A N 1
ATOM 1939 C CA . GLU A 1 256 ? -19.567 3.095 30.590 1.00 89.44 256 GLU A CA 1
ATOM 1940 C C . GLU A 1 256 ? -18.493 2.264 31.303 1.00 89.44 256 GLU A C 1
ATOM 1942 O O . GLU A 1 256 ? -17.394 2.759 31.547 1.00 89.44 256 GLU A O 1
ATOM 1947 N N . LEU A 1 257 ? -18.782 0.990 31.591 1.00 90.62 257 LEU A N 1
ATOM 1948 C CA . LEU A 1 257 ? -17.817 0.070 32.193 1.00 90.62 257 LEU A CA 1
ATOM 1949 C C . LEU A 1 257 ? -16.633 -0.158 31.243 1.00 90.62 257 LEU A C 1
ATOM 1951 O O . LEU A 1 257 ? -15.483 0.025 31.639 1.00 90.62 257 LEU A O 1
ATOM 1955 N N . LEU A 1 258 ? -16.918 -0.478 29.976 1.00 90.88 258 LEU A N 1
ATOM 1956 C CA . LEU A 1 258 ? -15.896 -0.673 28.944 1.00 90.88 258 LEU A CA 1
ATOM 1957 C C . LEU A 1 258 ? -15.072 0.582 28.692 1.00 90.88 258 LEU A C 1
ATOM 1959 O O . LEU A 1 258 ? -13.849 0.498 28.604 1.00 90.88 258 LEU A O 1
ATOM 1963 N N . ARG A 1 259 ? -15.733 1.741 28.601 1.00 90.88 259 ARG A N 1
ATOM 1964 C CA . ARG A 1 259 ? -15.060 3.029 28.410 1.00 90.88 259 ARG A CA 1
ATOM 1965 C C . ARG A 1 259 ? -14.050 3.287 29.529 1.00 90.88 259 ARG A C 1
ATOM 1967 O O . ARG A 1 259 ? -12.888 3.562 29.247 1.00 90.88 259 ARG A O 1
ATOM 1974 N N . ARG A 1 260 ? -14.462 3.122 30.791 1.00 90.94 260 ARG A N 1
ATOM 1975 C CA . ARG A 1 260 ? -13.577 3.296 31.955 1.00 90.94 260 ARG A CA 1
ATOM 1976 C C . ARG A 1 260 ? -12.442 2.280 31.974 1.00 90.94 260 ARG A C 1
ATOM 1978 O O . ARG A 1 260 ? -11.294 2.672 32.149 1.00 90.94 260 ARG A O 1
ATOM 1985 N N . ALA A 1 261 ? -12.743 0.999 31.767 1.00 92.62 261 ALA A N 1
ATOM 1986 C CA . ALA A 1 261 ? -11.730 -0.052 31.766 1.00 92.62 261 ALA A CA 1
ATOM 1987 C C . ALA A 1 261 ? -10.688 0.160 30.657 1.00 92.62 261 ALA A C 1
ATOM 1989 O O . ALA A 1 261 ? -9.496 -0.011 30.896 1.00 92.62 261 ALA A O 1
ATOM 1990 N N . ARG A 1 262 ? -11.116 0.607 29.469 1.00 92.88 262 ARG A N 1
ATOM 1991 C CA . ARG A 1 262 ? -10.234 0.998 28.361 1.00 92.88 262 ARG A CA 1
ATOM 1992 C C . ARG A 1 262 ? -9.300 2.133 28.756 1.00 92.88 262 ARG A C 1
ATOM 1994 O O . ARG A 1 262 ? -8.091 1.987 28.604 1.00 92.88 262 ARG A O 1
ATOM 2001 N N . THR A 1 263 ? -9.840 3.228 29.288 1.00 91.38 263 THR A N 1
ATOM 2002 C CA . THR A 1 263 ? -9.031 4.380 29.707 1.00 91.38 263 THR A CA 1
ATOM 2003 C C . THR A 1 263 ? -8.041 3.998 30.812 1.00 91.38 263 THR A C 1
ATOM 2005 O O . THR A 1 263 ? -6.873 4.373 30.736 1.00 91.38 263 THR A O 1
ATOM 2008 N N . ILE A 1 264 ? -8.452 3.181 31.792 1.00 93.00 264 ILE A N 1
ATOM 2009 C CA . ILE A 1 264 ? -7.557 2.666 32.843 1.00 93.00 264 ILE A CA 1
ATOM 2010 C C . ILE A 1 264 ? -6.460 1.776 32.239 1.00 93.00 264 ILE A C 1
ATOM 2012 O O . ILE A 1 264 ? -5.287 1.945 32.570 1.00 93.00 264 ILE A O 1
ATOM 2016 N N . ALA A 1 265 ? -6.813 0.849 31.343 1.00 92.56 265 ALA A N 1
ATOM 2017 C CA . ALA A 1 265 ? -5.863 -0.067 30.715 1.00 92.56 265 ALA A CA 1
ATOM 2018 C C . ALA A 1 265 ? -4.825 0.676 29.862 1.00 92.56 265 ALA A C 1
ATOM 2020 O O . ALA A 1 265 ? -3.631 0.392 29.965 1.00 92.56 265 ALA A O 1
ATOM 2021 N N . LEU A 1 266 ? -5.261 1.648 29.055 1.00 90.44 266 LEU A N 1
ATOM 2022 C CA . LEU A 1 266 ? -4.375 2.494 28.252 1.00 90.44 266 LEU A CA 1
ATOM 2023 C C . LEU A 1 266 ? -3.445 3.323 29.141 1.00 90.44 266 LEU A C 1
ATOM 2025 O O . LEU A 1 266 ? -2.236 3.301 28.928 1.00 90.44 266 LEU A O 1
ATOM 2029 N N . ALA A 1 267 ? -3.973 3.971 30.184 1.00 90.56 267 ALA A N 1
ATOM 2030 C CA . ALA A 1 267 ? -3.163 4.744 31.125 1.00 90.56 267 ALA A CA 1
ATOM 2031 C C . ALA A 1 267 ? -2.114 3.876 31.844 1.00 90.56 267 ALA A C 1
ATOM 2033 O O . ALA A 1 267 ? -0.952 4.271 31.954 1.00 90.56 267 ALA A O 1
ATOM 2034 N N . ALA A 1 268 ? -2.496 2.674 32.289 1.00 91.12 268 ALA A N 1
ATOM 2035 C CA . ALA A 1 268 ? -1.580 1.731 32.925 1.00 91.12 268 ALA A CA 1
ATOM 2036 C C . ALA A 1 268 ? -0.472 1.283 31.960 1.00 91.12 268 ALA A C 1
ATOM 2038 O O . ALA A 1 268 ? 0.708 1.331 32.306 1.00 91.12 268 ALA A O 1
ATOM 2039 N N . LEU A 1 269 ? -0.826 0.899 30.730 1.00 89.31 269 LEU A N 1
ATOM 2040 C CA . LEU A 1 269 ? 0.147 0.501 29.710 1.00 89.31 269 LEU A CA 1
ATOM 2041 C C . LEU A 1 269 ? 1.080 1.657 29.331 1.00 89.31 269 LEU A C 1
ATOM 2043 O O . LEU A 1 269 ? 2.283 1.429 29.195 1.00 89.31 269 LEU A O 1
ATOM 2047 N N . HIS A 1 270 ? 0.561 2.882 29.221 1.00 88.69 270 HIS A N 1
ATOM 2048 C CA . HIS A 1 270 ? 1.359 4.078 28.957 1.00 88.69 270 HIS A CA 1
ATOM 2049 C C . HIS A 1 270 ? 2.374 4.346 30.071 1.00 88.69 270 HIS A C 1
ATOM 2051 O O . HIS A 1 270 ? 3.565 4.501 29.800 1.00 88.69 270 HIS A O 1
ATOM 2057 N N . ALA A 1 271 ? 1.946 4.288 31.337 1.00 88.06 271 ALA A N 1
ATOM 2058 C CA . ALA A 1 271 ? 2.848 4.382 32.487 1.00 88.06 271 ALA A CA 1
ATOM 2059 C C . ALA A 1 271 ? 3.909 3.263 32.494 1.00 88.06 271 ALA A C 1
ATOM 2061 O O . ALA A 1 271 ? 5.050 3.478 32.900 1.00 88.06 271 ALA A O 1
ATOM 2062 N N . GLY A 1 272 ? 3.555 2.079 31.987 1.00 84.81 272 GLY A N 1
ATOM 2063 C CA . GLY A 1 272 ? 4.465 0.957 31.761 1.00 84.81 272 GLY A CA 1
ATOM 2064 C C . GLY A 1 272 ? 5.409 1.113 30.564 1.00 84.81 272 GLY A C 1
ATOM 2065 O O . GLY A 1 272 ? 6.232 0.226 30.336 1.00 84.81 272 GLY A O 1
ATOM 2066 N N . GLY A 1 273 ? 5.311 2.199 29.790 1.00 85.56 273 GLY A N 1
ATOM 2067 C CA . GLY A 1 273 ? 6.125 2.467 28.604 1.00 85.56 273 GLY A CA 1
ATOM 2068 C C . GLY A 1 273 ? 5.625 1.782 27.329 1.00 85.56 273 GLY A C 1
ATOM 2069 O O . GLY A 1 273 ? 6.449 1.296 26.551 1.00 85.56 273 GLY A O 1
ATOM 2070 N N . ASN A 1 274 ? 4.309 1.646 27.156 1.00 85.12 274 ASN A N 1
ATOM 2071 C CA . ASN A 1 274 ? 3.659 1.357 25.875 1.00 85.12 274 ASN A CA 1
ATOM 2072 C C . ASN A 1 274 ? 3.196 2.678 25.234 1.00 85.12 274 ASN A C 1
ATOM 2074 O O . ASN A 1 274 ? 2.539 3.472 25.892 1.00 85.12 274 ASN A O 1
ATOM 2078 N N . ASP A 1 275 ? 3.451 2.885 23.945 1.00 79.88 275 ASP A N 1
ATOM 2079 C CA . ASP A 1 275 ? 3.076 4.115 23.225 1.00 79.88 275 ASP A CA 1
ATOM 2080 C C . ASP A 1 275 ? 1.585 4.162 22.809 1.00 79.88 275 ASP A C 1
ATOM 2082 O O . ASP A 1 275 ? 1.206 4.875 21.881 1.00 79.88 275 ASP A O 1
ATOM 2086 N N . ALA A 1 276 ? 0.729 3.353 23.435 1.00 74.00 276 ALA A N 1
ATOM 2087 C CA . ALA A 1 276 ? -0.701 3.330 23.154 1.00 74.00 276 ALA A CA 1
ATOM 2088 C C . ALA A 1 276 ? -1.394 4.535 23.803 1.00 74.00 276 ALA A C 1
ATOM 2090 O O . ALA A 1 276 ? -1.571 4.564 25.019 1.00 74.00 276 ALA A O 1
ATOM 2091 N N . ASP A 1 277 ? -1.813 5.502 22.988 1.00 68.94 277 ASP A N 1
ATOM 2092 C CA . ASP A 1 277 ? -2.543 6.683 23.454 1.00 68.94 277 ASP A CA 1
ATOM 2093 C C . ASP A 1 277 ? -4.065 6.505 23.349 1.00 68.94 277 ASP A C 1
ATOM 2095 O O . ASP A 1 277 ? -4.589 5.990 22.354 1.00 68.94 277 ASP A O 1
ATOM 2099 N N . ASP A 1 278 ? -4.789 7.010 24.353 1.00 74.25 278 ASP A N 1
ATOM 2100 C CA . ASP A 1 278 ? -6.251 7.136 24.318 1.00 74.25 278 ASP A CA 1
ATOM 2101 C C . ASP A 1 278 ? -6.656 8.368 23.488 1.00 74.25 278 ASP A C 1
ATOM 2103 O O . ASP A 1 278 ? -7.065 9.403 24.007 1.00 74.25 278 ASP A O 1
ATOM 2107 N N . THR A 1 279 ? -6.475 8.285 22.168 1.00 71.25 279 THR A N 1
ATOM 2108 C CA . THR A 1 279 ? -6.770 9.386 21.228 1.00 71.25 279 THR A CA 1
ATOM 2109 C C . THR A 1 279 ? -8.255 9.758 21.127 1.00 71.25 279 THR A C 1
ATOM 2111 O O . THR A 1 279 ? -8.576 10.837 20.632 1.00 71.25 279 THR A O 1
ATOM 2114 N N . GLN A 1 280 ? -9.167 8.882 21.562 1.00 74.44 280 GLN A N 1
ATOM 2115 C CA . GLN A 1 280 ? -10.618 9.089 21.514 1.00 74.44 280 GLN A CA 1
ATOM 2116 C C . GLN A 1 280 ? -11.308 8.523 22.776 1.00 74.44 280 GLN A C 1
ATOM 2118 O O . GLN A 1 280 ? -12.025 7.518 22.690 1.00 74.44 280 GLN A O 1
ATOM 2123 N N . PRO A 1 281 ? -11.139 9.160 23.949 1.00 71.75 281 PRO A N 1
ATOM 2124 C CA . PRO A 1 281 ? -11.587 8.616 25.238 1.00 71.75 281 PRO A CA 1
ATOM 2125 C C . PRO A 1 281 ? -13.112 8.474 25.346 1.00 71.75 281 PRO A C 1
ATOM 2127 O O . PRO A 1 281 ? -13.608 7.539 25.980 1.00 71.75 281 PRO A O 1
ATOM 2130 N N . ASP A 1 282 ? -13.865 9.337 24.660 1.00 80.00 282 ASP A N 1
ATOM 2131 C CA . ASP A 1 282 ? -15.336 9.347 24.673 1.00 80.00 282 ASP A CA 1
ATOM 2132 C C . ASP A 1 282 ? -15.969 8.529 23.538 1.00 80.00 282 ASP A C 1
ATOM 2134 O O . ASP A 1 282 ? -17.194 8.474 23.397 1.00 80.00 282 ASP A O 1
ATOM 2138 N N . SER A 1 283 ? -15.143 7.855 22.735 1.00 82.69 283 SER A N 1
ATOM 2139 C CA . SER A 1 283 ? -15.625 6.999 21.656 1.00 82.69 283 SER A CA 1
ATOM 2140 C C . SER A 1 283 ? -16.389 5.782 22.180 1.00 82.69 283 SER A C 1
ATOM 2142 O O . SER A 1 283 ? -16.129 5.261 23.273 1.00 82.69 283 SER A O 1
ATOM 2144 N N . VAL A 1 284 ? -17.322 5.303 21.359 1.00 87.06 284 VAL A N 1
ATOM 2145 C CA . VAL A 1 284 ? -18.074 4.060 21.577 1.00 87.06 284 VAL A CA 1
ATOM 2146 C C . VAL A 1 284 ? -17.092 2.894 21.760 1.00 87.06 284 VAL A C 1
ATOM 2148 O O . VAL A 1 284 ? -16.085 2.846 21.049 1.00 87.06 284 VAL A O 1
ATOM 2151 N N . PRO A 1 285 ? -17.327 1.947 22.687 1.00 88.06 285 PRO A N 1
ATOM 2152 C CA . PRO A 1 285 ? -16.458 0.781 22.800 1.00 88.06 285 PRO A CA 1
ATOM 2153 C C . PRO A 1 285 ? -16.376 0.012 21.473 1.00 88.06 285 PRO A C 1
ATOM 2155 O O . PRO A 1 285 ? -17.391 -0.211 20.816 1.00 88.06 285 PRO A O 1
ATOM 2158 N N . GLY A 1 286 ? -15.168 -0.382 21.072 1.00 87.56 286 GLY A N 1
ATOM 2159 C CA . GLY A 1 286 ? -14.897 -0.999 19.768 1.00 87.56 286 GLY A CA 1
ATOM 2160 C C . GLY A 1 286 ? -14.480 0.009 18.690 1.00 87.56 286 GLY A C 1
ATOM 2161 O O . GLY A 1 286 ? -14.151 -0.390 17.568 1.00 87.56 286 GLY A O 1
ATOM 2162 N N . ALA A 1 287 ? -14.463 1.308 19.007 1.00 90.06 287 ALA A N 1
ATOM 2163 C CA . ALA A 1 287 ? -14.079 2.334 18.052 1.00 90.06 287 ALA A CA 1
ATOM 2164 C C . ALA A 1 287 ? -12.608 2.253 17.630 1.00 90.06 287 ALA A C 1
ATOM 2166 O O . ALA A 1 287 ? -12.311 2.499 16.461 1.00 90.06 287 ALA A O 1
ATOM 2167 N N . TYR A 1 288 ? -11.697 1.840 18.517 1.00 90.88 288 TYR A N 1
ATOM 2168 C CA . TYR A 1 288 ? -10.295 1.650 18.145 1.00 90.88 288 TYR A CA 1
ATOM 2169 C C . TYR A 1 288 ? -10.147 0.521 17.130 1.00 90.88 288 TYR A C 1
ATOM 2171 O O . TYR A 1 288 ? -9.418 0.674 16.150 1.00 90.88 288 TYR A O 1
ATOM 2179 N N . ILE A 1 289 ? -10.895 -0.577 17.307 1.00 92.19 289 ILE A N 1
ATOM 2180 C CA . ILE A 1 289 ? -10.932 -1.674 16.330 1.00 92.19 289 ILE A CA 1
ATOM 2181 C C . ILE A 1 289 ? -11.399 -1.144 14.973 1.00 92.19 289 ILE A C 1
ATOM 2183 O O . ILE A 1 289 ? -10.730 -1.363 13.963 1.00 92.19 289 ILE A O 1
ATOM 2187 N N . VAL A 1 290 ? -12.516 -0.415 14.937 1.00 92.88 290 VAL A N 1
ATOM 2188 C CA . VAL A 1 290 ? -13.060 0.126 13.686 1.00 92.88 290 VAL A CA 1
ATOM 2189 C C . VAL A 1 290 ? -12.065 1.082 13.028 1.00 92.88 290 VAL A C 1
ATOM 2191 O O . VAL A 1 290 ? -11.705 0.868 11.870 1.00 92.88 290 VAL A O 1
ATOM 2194 N N . VAL A 1 291 ? -11.563 2.098 13.734 1.00 90.81 291 VAL A N 1
ATOM 2195 C CA . VAL A 1 291 ? -10.656 3.115 13.169 1.00 90.81 291 VAL A CA 1
ATOM 2196 C C . VAL A 1 291 ? -9.357 2.493 12.667 1.00 90.81 291 VAL A C 1
ATOM 2198 O O . VAL A 1 291 ? -8.950 2.765 11.534 1.00 90.81 291 VAL A O 1
ATOM 2201 N N . GLU A 1 292 ? -8.717 1.636 13.463 1.00 90.25 292 GLU A N 1
ATOM 2202 C CA . GLU A 1 292 ? -7.435 1.031 13.104 1.00 90.25 292 GLU A CA 1
ATOM 2203 C C . GLU A 1 292 ? -7.594 0.079 11.917 1.00 90.25 292 GLU A C 1
ATOM 2205 O O . GLU A 1 292 ? -6.938 0.236 10.883 1.00 90.25 292 GLU A O 1
ATOM 2210 N N . ARG A 1 293 ? -8.528 -0.873 12.013 1.00 92.38 293 ARG A N 1
ATOM 2211 C CA . ARG A 1 293 ? -8.672 -1.940 11.016 1.00 92.38 293 ARG A CA 1
ATOM 2212 C C . ARG A 1 293 ? -9.202 -1.412 9.687 1.00 92.38 293 ARG A C 1
ATOM 2214 O O . ARG A 1 293 ? -8.754 -1.879 8.642 1.00 92.38 293 ARG A O 1
ATOM 2221 N N . THR A 1 294 ? -10.086 -0.411 9.696 1.00 92.38 294 THR A N 1
ATOM 2222 C CA . THR A 1 294 ? -10.527 0.267 8.461 1.00 92.38 294 THR A CA 1
ATOM 2223 C C . THR A 1 294 ? -9.456 1.179 7.852 1.00 92.38 294 THR A C 1
ATOM 2225 O O . THR A 1 294 ? -9.617 1.586 6.707 1.00 92.38 294 THR A O 1
ATOM 2228 N N . SER A 1 295 ? -8.372 1.502 8.572 1.00 90.12 295 SER A N 1
ATOM 2229 C CA . SER A 1 295 ? -7.249 2.321 8.078 1.00 90.12 295 SER A CA 1
ATOM 2230 C C . SER A 1 295 ? -6.069 1.502 7.550 1.00 90.12 295 SER A C 1
ATOM 2232 O O . SER A 1 295 ? -5.154 2.081 6.970 1.00 90.12 295 SER A O 1
ATOM 2234 N N . ASP A 1 296 ? -6.068 0.173 7.701 1.00 89.12 296 ASP A N 1
ATOM 2235 C CA . ASP A 1 296 ? -4.930 -0.700 7.348 1.00 89.12 296 ASP A CA 1
ATOM 2236 C C . ASP A 1 296 ? -4.456 -0.588 5.881 1.00 89.12 296 ASP A C 1
ATOM 2238 O O . ASP A 1 296 ? -3.325 -0.947 5.551 1.00 89.12 296 ASP A O 1
ATOM 2242 N N . TRP A 1 297 ? -5.313 -0.108 4.979 1.00 86.62 297 TRP A N 1
ATOM 2243 C CA . TRP A 1 297 ? -5.011 0.092 3.559 1.00 86.62 297 TRP A CA 1
ATOM 2244 C C . TRP A 1 297 ? -4.190 1.363 3.274 1.00 86.62 297 TRP A C 1
ATOM 2246 O O . TRP A 1 297 ? -3.649 1.511 2.168 1.00 86.62 297 TRP A O 1
ATOM 2256 N N . LEU A 1 298 ? -4.094 2.280 4.242 1.00 86.81 298 LEU A N 1
ATOM 2257 C CA . LEU A 1 298 ? -3.250 3.467 4.167 1.00 86.81 298 LEU A CA 1
ATOM 2258 C C . LEU A 1 298 ? -1.780 3.110 4.437 1.00 86.81 298 LEU A C 1
ATOM 2260 O O . LEU A 1 298 ? -1.477 2.178 5.183 1.00 86.81 298 LEU A O 1
ATOM 2264 N N . PRO A 1 299 ? -0.828 3.846 3.837 1.00 78.44 299 PRO A N 1
ATOM 2265 C CA . PRO A 1 299 ? 0.577 3.674 4.163 1.00 78.44 299 PRO A CA 1
ATOM 2266 C C . PRO A 1 299 ? 0.794 4.011 5.641 1.00 78.44 299 PRO A C 1
ATOM 2268 O O . PRO A 1 299 ? 0.462 5.108 6.093 1.00 78.44 299 PRO A O 1
ATOM 2271 N N . LYS A 1 300 ? 1.364 3.064 6.388 1.00 71.62 300 LYS A N 1
ATOM 2272 C CA . LYS A 1 300 ? 1.763 3.294 7.777 1.00 71.62 300 LYS A CA 1
ATOM 2273 C C . LYS A 1 300 ? 2.824 4.393 7.785 1.00 71.62 300 LYS A C 1
ATOM 2275 O O . LYS A 1 300 ? 3.831 4.275 7.088 1.00 71.62 300 LYS A O 1
ATOM 2280 N N . ARG A 1 301 ? 2.583 5.478 8.528 1.00 55.19 301 ARG A N 1
ATOM 2281 C CA . ARG A 1 301 ? 3.588 6.532 8.714 1.00 55.19 301 ARG A CA 1
ATOM 2282 C C . ARG A 1 301 ? 4.781 5.905 9.438 1.00 55.19 301 ARG A C 1
ATOM 2284 O O . ARG A 1 301 ? 4.602 5.290 10.486 1.00 55.19 301 ARG A O 1
ATOM 2291 N N . TRP A 1 302 ? 5.963 6.006 8.835 1.00 36.91 302 TRP A N 1
ATOM 2292 C CA . TRP A 1 302 ? 7.220 5.583 9.444 1.00 36.91 302 TRP A CA 1
ATOM 2293 C C . TRP A 1 302 ? 8.111 6.815 9.666 1.00 36.91 302 TRP A C 1
ATOM 2295 O O . TRP A 1 302 ? 8.300 7.573 8.712 1.00 36.91 302 TRP A O 1
ATOM 2305 N N . PRO A 1 303 ? 8.673 7.023 10.870 1.00 42.66 303 PRO A N 1
ATOM 2306 C CA . PRO A 1 303 ? 8.464 6.224 12.081 1.00 42.66 303 PRO A CA 1
ATOM 2307 C C . PRO A 1 303 ? 7.006 6.307 12.581 1.00 42.66 303 PRO A C 1
ATOM 2309 O O . PRO A 1 303 ? 6.327 7.296 12.282 1.00 42.66 303 PRO A O 1
ATOM 2312 N N . PRO A 1 304 ? 6.506 5.283 13.309 1.00 45.34 304 PRO A N 1
ATOM 2313 C CA . PRO A 1 304 ? 5.246 5.414 14.032 1.00 45.34 304 PRO A CA 1
ATOM 2314 C C . PRO A 1 304 ? 5.353 6.674 14.888 1.00 45.34 304 PRO A C 1
ATOM 2316 O O . PRO A 1 304 ? 6.397 6.918 15.491 1.00 45.34 304 PRO A O 1
ATOM 2319 N N . SER A 1 305 ? 4.339 7.532 14.843 1.00 44.06 305 SER A N 1
ATOM 2320 C CA . SER A 1 305 ? 4.383 8.864 15.437 1.00 44.06 305 SER A CA 1
ATOM 2321 C C . SER A 1 305 ? 4.562 8.790 16.954 1.00 44.06 305 SER A C 1
ATOM 2323 O O . SER A 1 305 ? 3.592 8.849 17.693 1.00 44.06 305 SER A O 1
ATOM 2325 N N . SER A 1 306 ? 5.805 8.741 17.425 1.00 39.69 306 SER A N 1
ATOM 2326 C CA . SER A 1 306 ? 6.184 8.881 18.834 1.00 39.69 306 SER A CA 1
ATOM 2327 C C . SER A 1 306 ? 6.195 10.346 19.298 1.00 39.69 306 SER A C 1
ATOM 2329 O O . SER A 1 306 ? 6.880 10.708 20.253 1.00 39.69 306 SER A O 1
ATOM 2331 N N . ARG A 1 307 ? 5.478 11.239 18.599 1.00 43.91 307 ARG A N 1
ATOM 2332 C CA . ARG A 1 307 ? 5.459 12.683 18.876 1.00 43.91 307 ARG A CA 1
ATOM 2333 C C . ARG A 1 307 ? 4.086 13.294 18.589 1.00 43.91 307 ARG A C 1
ATOM 2335 O O . ARG A 1 307 ? 3.874 13.944 17.570 1.00 43.91 307 ARG A O 1
ATOM 2342 N N . HIS A 1 308 ? 3.169 13.114 19.530 1.00 38.00 308 HIS A N 1
ATOM 2343 C CA . HIS A 1 308 ? 2.239 14.170 19.949 1.00 38.00 308 HIS A CA 1
ATOM 2344 C C . HIS A 1 308 ? 2.566 14.571 21.396 1.00 38.00 308 HIS A C 1
ATOM 2346 O O . HIS A 1 308 ? 1.710 14.692 22.262 1.00 38.00 308 HIS A O 1
ATOM 2352 N N . ARG A 1 309 ? 3.861 14.779 21.674 1.00 38.72 309 ARG A N 1
ATOM 2353 C CA . ARG A 1 309 ? 4.298 15.453 22.894 1.00 38.72 309 ARG A CA 1
ATOM 2354 C C . ARG A 1 309 ? 4.202 16.958 22.634 1.00 38.72 309 ARG A C 1
ATOM 2356 O O . ARG A 1 309 ? 5.145 17.531 22.109 1.00 38.72 309 ARG A O 1
ATOM 2363 N N . GLY A 1 310 ? 3.042 17.521 22.966 1.00 36.94 310 GLY A N 1
ATOM 2364 C CA . GLY A 1 310 ? 2.831 18.937 23.267 1.00 36.94 310 GLY A CA 1
ATOM 2365 C C . GLY A 1 310 ? 3.140 19.936 22.155 1.00 36.94 310 GLY A C 1
ATOM 2366 O O . GLY A 1 310 ? 4.237 20.464 22.111 1.00 36.94 310 GLY A O 1
ATOM 2367 N N . ASP A 1 311 ? 2.124 20.284 21.369 1.00 32.09 311 ASP A N 1
ATOM 2368 C CA . ASP A 1 311 ? 1.923 21.672 20.935 1.00 32.09 311 ASP A CA 1
ATOM 2369 C C . ASP A 1 311 ? 0.442 22.018 21.137 1.00 32.09 311 ASP A C 1
ATOM 2371 O O . ASP A 1 311 ? -0.356 22.167 20.218 1.00 32.09 311 ASP A O 1
ATOM 2375 N N . VAL A 1 312 ? 0.070 22.085 22.416 1.00 38.75 312 VAL A N 1
ATOM 2376 C CA . VAL A 1 312 ? -0.992 22.972 22.889 1.00 38.75 312 VAL A CA 1
ATOM 2377 C C . VAL A 1 312 ? -0.287 24.022 23.728 1.00 38.75 312 VAL A C 1
ATOM 2379 O O . VAL A 1 312 ? -0.265 23.931 24.948 1.00 38.75 312 VAL A O 1
ATOM 2382 N N . THR A 1 313 ? 0.334 24.996 23.068 1.00 38.41 313 THR A N 1
ATOM 2383 C CA . THR A 1 313 ? 0.596 26.305 23.668 1.00 38.41 313 THR A CA 1
ATOM 2384 C C . THR A 1 313 ? 0.747 27.374 22.588 1.00 38.41 313 THR A C 1
ATOM 2386 O O . THR A 1 313 ? 1.781 27.432 21.931 1.00 38.41 313 THR A O 1
ATOM 2389 N N . ARG A 1 314 ? -0.253 28.267 22.581 1.00 35.22 314 ARG A N 1
ATOM 2390 C CA . ARG A 1 314 ? -0.329 29.633 22.025 1.00 35.22 314 ARG A CA 1
ATOM 2391 C C . ARG A 1 314 ? -0.746 29.797 20.569 1.00 35.22 314 ARG A C 1
ATOM 2393 O O . ARG A 1 314 ? 0.067 29.532 19.665 1.00 35.22 314 ARG A O 1
#

Foldseek 3Di:
DDDDDDDDPPPPVVLLVLLLVLLCVLQVVQVVCVVVVHPRDFDALLNSLQSSCVVVVNNVVSVVLLVLLLVLQVVLLVQLVVVQCVVQNLQRPPDRVLQVLLVCLLVQLVVLCVLLPDVVVPDPDDRPLQVSLQSLLVSLQSLLVSLVVQALAAHAPSSLVSLVNCLCPNLVSLVVVLVPPDDDPNSNVSSVNSNVSSVNSNVSNVCNCVVCVPRNVCSNCVSVVSSVVSVVVLVVVLVVSQVVLVVVCVVVVCFVSSLSSSVSNQVVVVVVPRLHDPPDSPGTRSSSSNVVSNCPNPPQDPPNCPDPPDDPDD

Sequence (314 aa):
MTDAAPADPGRPADRAAEAHALAERVTAPWFWRRSNGGGSRPLSGAEIESALFVELGLRDESARVWRESRAVSDRAHRRVGALLRARYGIRSPRGGLVTVLVLVCVLGMVAPLVLLGIGYRGHALEPDPRTGALLTAIVGTVMLAASMLTLGRPVARPTFFQSGVVCVLLGGFALLWILASGADPSTRTWLAVGAIGLVLAVIVFWFGRIRDPESTARIDAALETVRAEVLVEVEHERQRLFAELEQVFAVRGDRELLRRARTIALAALHAGGNDADDTQPDSVPGAYIVVERTSDWLPKRWPPSSRHRGDVTR

Secondary structure (DSSP, 8-state):
----PPP-TTHHHHHHHHHHHHHHHHHHHHHHHHHTT---PPPPHHHHHHHHHHHTT-HHHHHHHHHHHHHHHHHHHHHHHHHHHHHHGGG-TTT-HHHHHHHHHHHHTHHHHHHTTTTGGGSSPPP-HHHHHHHHHHHHHHHHHHHHTTTTS---HHHHHHHHHHIIIIIHHHHHHHHSTT--HHHHHHHHHHHHHHHHHHHHHHHHHHS-HHHHHHHHHHHHHHHHHHHHHHHHHHHHHHHHHHHHHHHH--HHHHHHHHHHHHHHHHHTT-----S-TTSPTTHHHHHHHHHTTSPPPSS-----------

Radius of gyration: 29.17 Å; chains: 1; bounding box: 85×51×77 Å

Organism: NCBI:txid2592652

pLDDT: mean 83.31, std 14.81, range [32.09, 96.5]